Protein AF-0000000080677177 (afdb_homodimer)

Secondary structure (DSSP, 8-state):
-HHHHHHHHHHGGGS-GGGEEEEEESPPP-B-HHHHHHHHHH-TTEEEEEETT-SGGG-SPTTGGG-BPPSPEEEE-TTSS-EEEE--SS-SSGGGG-S----THHHHTSSTTTHHHHHTGGGTTTS---/-HHHHHHHHHHGGGS-GGGEEEEEESPPP-B-HHHHHHHHHH-TTEEEEEETT-SGGG-SPTTGGG-BPPSPEEEE-TTSS-EEEE--SS-SSGGGG-S----THHHHTSSTTTHHHHHTGGGTTTS---

Solvent-accessible surface area (backbone atoms only — not comparable to full-atom values): 13641 Å² total; per-residue (Å²): 104,39,62,55,55,15,47,47,39,47,45,46,38,85,35,56,58,86,31,37,37,41,36,31,51,48,48,45,41,57,33,32,64,69,52,17,50,49,42,54,74,59,42,82,38,40,38,36,34,38,39,48,36,28,37,50,46,53,29,66,48,85,72,49,93,48,38,27,47,45,40,31,36,38,27,25,41,84,81,64,81,49,70,50,78,38,80,43,45,85,47,64,54,64,65,52,55,52,89,70,49,73,37,60,68,44,59,70,50,66,56,79,48,44,48,62,17,59,26,58,42,53,54,58,69,62,56,69,85,122,103,38,63,54,55,16,47,46,38,45,46,46,36,85,34,56,59,85,31,36,38,39,36,30,51,47,48,45,40,58,32,32,62,70,50,18,51,50,43,54,74,59,41,82,39,39,38,36,34,38,39,48,36,28,34,51,46,53,30,66,48,85,72,48,92,46,38,26,45,45,39,30,35,37,25,24,42,84,81,64,81,47,71,49,78,39,83,45,44,84,49,63,55,64,62,53,56,53,88,70,48,74,36,62,68,44,58,70,51,66,60,80,48,48,48,64,16,57,26,57,42,55,52,58,69,63,55,71,83,119

Structure (mmCIF, N/CA/C/O backbone):
data_AF-0000000080677177-model_v1
#
loop_
_entity.id
_entity.type
_entity.pdbx_description
1 polymer 'Lipase_3 domain-containing protein'
#
loop_
_atom_site.group_PDB
_atom_site.id
_atom_site.type_symbol
_atom_site.label_atom_id
_atom_site.label_alt_id
_atom_site.label_comp_id
_atom_site.label_asym_id
_atom_site.label_entity_id
_atom_site.label_seq_id
_atom_site.pdbx_PDB_ins_code
_atom_site.Cartn_x
_atom_site.Cartn_y
_atom_site.Cartn_z
_atom_site.occupancy
_atom_site.B_iso_or_equiv
_atom_site.auth_seq_id
_atom_site.auth_comp_id
_atom_site.auth_asym_id
_atom_site.auth_atom_id
_atom_site.pdbx_PDB_model_num
ATOM 1 N N . MET A 1 1 ? -7.422 -6.941 13.508 1 59.56 1 MET A N 1
ATOM 2 C CA . MET A 1 1 ? -7.363 -6.625 12.086 1 59.56 1 MET A CA 1
ATOM 3 C C . MET A 1 1 ? -6.043 -5.953 11.727 1 59.56 1 MET A C 1
ATOM 5 O O . MET A 1 1 ? -5.348 -6.383 10.805 1 59.56 1 MET A O 1
ATOM 9 N N . ALA A 1 2 ? -5.676 -4.961 12.555 1 63.44 2 ALA A N 1
ATOM 10 C CA . ALA A 1 2 ? -4.375 -4.332 12.352 1 63.44 2 ALA A CA 1
ATOM 11 C C . ALA A 1 2 ? -3.244 -5.34 12.531 1 63.44 2 ALA A C 1
ATOM 13 O O . ALA A 1 2 ? -2.256 -5.316 11.797 1 63.44 2 ALA A O 1
ATOM 14 N N . SER A 1 3 ? -3.59 -6.27 13.328 1 73.19 3 SER A N 1
ATOM 15 C CA . SER A 1 3 ? -2.568 -7.27 13.617 1 73.19 3 SER A CA 1
ATOM 16 C C . SER A 1 3 ? -2.348 -8.195 12.422 1 73.19 3 SER A C 1
ATOM 18 O O . SER A 1 3 ? -1.212 -8.57 12.125 1 73.19 3 SER A O 1
ATOM 20 N N . LEU A 1 4 ? -3.412 -8.398 11.695 1 77.44 4 LEU A N 1
ATOM 21 C CA . LEU A 1 4 ? -3.266 -9.281 10.547 1 77.44 4 LEU A CA 1
ATOM 22 C C . LEU A 1 4 ? -2.525 -8.578 9.414 1 77.44 4 LEU A C 1
ATOM 24 O O . LEU A 1 4 ? -1.688 -9.188 8.742 1 77.44 4 LEU A O 1
ATOM 28 N N . ALA A 1 5 ? -2.873 -7.332 9.211 1 77.69 5 ALA A N 1
ATOM 29 C CA . ALA A 1 5 ? -2.162 -6.559 8.195 1 77.69 5 ALA A CA 1
ATOM 30 C C . ALA A 1 5 ? -0.68 -6.441 8.531 1 77.69 5 ALA A C 1
ATOM 32 O O . ALA A 1 5 ? 0.173 -6.504 7.645 1 77.69 5 ALA A O 1
ATOM 33 N N . ALA A 1 6 ? -0.435 -6.266 9.797 1 79.19 6 ALA A N 1
ATOM 34 C CA . ALA A 1 6 ? 0.96 -6.207 10.219 1 79.19 6 ALA A CA 1
ATOM 35 C C . ALA A 1 6 ? 1.664 -7.539 9.977 1 79.19 6 ALA A C 1
ATOM 37 O O . ALA A 1 6 ? 2.805 -7.566 9.508 1 79.19 6 ALA A O 1
ATOM 38 N N . SER A 1 7 ? 0.965 -8.547 10.312 1 77.44 7 SER A N 1
ATOM 39 C CA . SER A 1 7 ? 1.512 -9.875 10.055 1 77.44 7 SER A CA 1
ATOM 40 C C . SER A 1 7 ? 1.775 -10.086 8.57 1 77.44 7 SER A C 1
ATOM 42 O O . SER A 1 7 ? 2.756 -10.727 8.195 1 77.44 7 SER A O 1
ATOM 44 N N . TYR A 1 8 ? 0.939 -9.562 7.777 1 81.25 8 TYR A N 1
ATOM 45 C CA . TYR A 1 8 ? 1.099 -9.609 6.328 1 81.25 8 TYR A CA 1
ATOM 46 C C . TYR A 1 8 ? 2.438 -9.016 5.906 1 81.25 8 TYR A C 1
ATOM 48 O O . TYR A 1 8 ? 3.182 -9.633 5.137 1 81.25 8 TYR A O 1
ATOM 56 N N . ILE A 1 9 ? 2.686 -7.969 6.457 1 75.19 9 ILE A N 1
ATOM 57 C CA . ILE A 1 9 ? 3.916 -7.273 6.102 1 75.19 9 ILE A CA 1
ATOM 58 C C . ILE A 1 9 ? 5.121 -8.086 6.562 1 75.19 9 ILE A C 1
ATOM 60 O O . ILE A 1 9 ? 6.102 -8.227 5.824 1 75.19 9 ILE A O 1
ATOM 64 N N . VAL A 1 10 ? 5.043 -8.617 7.715 1 73.81 10 VAL A N 1
ATOM 65 C CA . VAL A 1 10 ? 6.16 -9.383 8.25 1 73.81 10 VAL A CA 1
ATOM 66 C C . VAL A 1 10 ? 6.379 -10.641 7.406 1 73.81 10 VAL A C 1
ATOM 68 O O . VAL A 1 10 ? 7.516 -11 7.094 1 73.81 10 VAL A O 1
ATOM 71 N N . HIS A 1 11 ? 5.281 -11.203 7.035 1 73 11 HIS A N 1
ATOM 72 C CA . HIS A 1 11 ? 5.383 -12.43 6.254 1 73 11 HIS A CA 1
ATOM 73 C C . HIS A 1 11 ? 5.871 -12.148 4.84 1 73 11 HIS A C 1
ATOM 75 O O . HIS A 1 11 ? 6.535 -12.992 4.227 1 73 11 HIS A O 1
ATOM 81 N N . THR A 1 12 ? 5.402 -11.008 4.352 1 65.62 12 THR A N 1
ATOM 82 C CA . THR A 1 12 ? 5.828 -10.672 3 1 65.62 12 THR A CA 1
ATOM 83 C C . THR A 1 12 ? 7.258 -10.133 3 1 65.62 12 THR A C 1
ATOM 85 O O . THR A 1 12 ? 7.785 -9.766 1.95 1 65.62 12 THR A O 1
ATOM 88 N N . SER A 1 13 ? 7.812 -9.891 4.199 1 59.62 13 SER A N 1
ATOM 89 C CA . SER A 1 13 ? 9.156 -9.375 4.418 1 59.62 13 SER A CA 1
ATOM 90 C C . SER A 1 13 ? 10.195 -10.164 3.623 1 59.62 13 SER A C 1
ATOM 92 O O . SER A 1 13 ? 11.367 -9.789 3.576 1 59.62 13 SER A O 1
ATOM 94 N N . LEU A 1 14 ? 9.797 -11.352 3.271 1 59.44 14 LEU A N 1
ATOM 95 C CA . LEU A 1 14 ? 10.727 -11.906 2.291 1 59.44 14 LEU A CA 1
ATOM 96 C C . LEU A 1 14 ? 10.805 -11.016 1.056 1 59.44 14 LEU A C 1
ATOM 98 O O . LEU A 1 14 ? 11.68 -11.203 0.207 1 59.44 14 LEU A O 1
ATOM 102 N N . VAL A 1 15 ? 10.023 -10.047 1.083 1 59.06 15 VAL A N 1
ATOM 103 C CA . VAL A 1 15 ? 10.031 -9.047 0.024 1 59.06 15 VAL A CA 1
ATOM 104 C C . VAL A 1 15 ? 10.836 -7.824 0.47 1 59.06 15 VAL A C 1
ATOM 106 O O . VAL A 1 15 ? 10.711 -7.379 1.613 1 59.06 15 VAL A O 1
ATOM 109 N N . SER A 1 16 ? 11.789 -7.445 -0.256 1 67.62 16 SER A N 1
ATOM 110 C CA . SER A 1 16 ? 12.508 -6.199 -0.005 1 67.62 16 SER A CA 1
ATOM 111 C C . SER A 1 16 ? 11.547 -5.035 0.203 1 67.62 16 SER A C 1
ATOM 113 O O . SER A 1 16 ? 10.477 -4.992 -0.409 1 67.62 16 SER A O 1
ATOM 115 N N . THR A 1 17 ? 11.805 -4.199 1.276 1 68.75 17 THR A N 1
ATOM 116 C CA . THR A 1 17 ? 10.984 -3.02 1.523 1 68.75 17 THR A CA 1
ATOM 117 C C . THR A 1 17 ? 10.805 -2.205 0.246 1 68.75 17 THR A C 1
ATOM 119 O O . THR A 1 17 ? 9.836 -1.459 0.107 1 68.75 17 THR A O 1
ATOM 122 N N . ASP A 1 18 ? 11.711 -2.455 -0.686 1 72.81 18 ASP A N 1
ATOM 123 C CA . ASP A 1 18 ? 11.641 -1.757 -1.966 1 72.81 18 ASP A CA 1
ATOM 124 C C . ASP A 1 18 ? 10.531 -2.334 -2.844 1 72.81 18 ASP A C 1
ATOM 126 O O . ASP A 1 18 ? 10.125 -1.711 -3.824 1 72.81 18 ASP A O 1
ATOM 130 N N . ASP A 1 19 ? 10.07 -3.502 -2.436 1 78.5 19 ASP A N 1
ATOM 131 C CA . ASP A 1 19 ? 9.039 -4.172 -3.221 1 78.5 19 ASP A CA 1
ATOM 132 C C . ASP A 1 19 ? 7.691 -4.125 -2.508 1 78.5 19 ASP A C 1
ATOM 134 O O . ASP A 1 19 ? 6.855 -5.012 -2.691 1 78.5 19 ASP A O 1
ATOM 138 N N . LEU A 1 20 ? 7.578 -3.127 -1.615 1 82.44 20 LEU A N 1
ATOM 139 C CA . LEU A 1 20 ? 6.363 -2.92 -0.838 1 82.44 20 LEU A CA 1
ATOM 140 C C . LEU A 1 20 ? 5.852 -1.493 -1 1 82.44 20 LEU A C 1
ATOM 142 O O . LEU A 1 20 ? 6.633 -0.541 -0.979 1 82.44 20 LEU A O 1
ATOM 146 N N . LEU A 1 21 ? 4.633 -1.381 -1.295 1 82.88 21 LEU A N 1
ATOM 147 C CA . LEU A 1 21 ? 3.955 -0.089 -1.324 1 82.88 21 LEU A CA 1
ATOM 148 C C . LEU A 1 21 ? 2.855 -0.026 -0.269 1 82.88 21 LEU A C 1
ATOM 150 O O . LEU A 1 21 ? 1.953 -0.866 -0.256 1 82.88 21 LEU A O 1
ATOM 154 N N . LEU A 1 22 ? 2.994 0.91 0.579 1 84.62 22 LEU A N 1
ATOM 155 C CA . LEU A 1 22 ? 2.021 1.136 1.643 1 84.62 22 LEU A CA 1
ATOM 156 C C . LEU A 1 22 ? 1.293 2.459 1.44 1 84.62 22 LEU A C 1
ATOM 158 O O . LEU A 1 22 ? 1.927 3.514 1.347 1 84.62 22 LEU A O 1
ATOM 162 N N . VAL A 1 23 ? -0.036 2.33 1.332 1 84.81 23 VAL A N 1
ATOM 163 C CA . VAL A 1 23 ? -0.824 3.545 1.163 1 84.81 23 VAL A CA 1
ATOM 164 C C . VAL A 1 23 ? -1.918 3.604 2.227 1 84.81 23 VAL A C 1
ATOM 166 O O . VAL A 1 23 ? -2.629 2.621 2.449 1 84.81 23 VAL A O 1
ATOM 169 N N . THR A 1 24 ? -1.998 4.727 2.857 1 86.88 24 THR A N 1
ATOM 170 C CA . THR A 1 24 ? -3.09 4.973 3.793 1 86.88 24 THR A CA 1
ATOM 171 C C . THR A 1 24 ? -3.963 6.125 3.314 1 86.88 24 THR A C 1
ATOM 173 O O . THR A 1 24 ? -3.479 7.043 2.646 1 86.88 24 THR A O 1
ATOM 176 N N . PHE A 1 25 ? -5.227 6.035 3.711 1 86.25 25 PHE A N 1
ATOM 177 C CA . PHE A 1 25 ? -6.195 7.055 3.322 1 86.25 25 PHE A CA 1
ATOM 178 C C . PHE A 1 25 ? -6.75 7.77 4.551 1 86.25 25 PHE A C 1
ATOM 180 O O . PHE A 1 25 ? -7.379 7.145 5.406 1 86.25 25 PHE A O 1
ATOM 187 N N . GLY A 1 26 ? -6.457 9.102 4.473 1 89 26 GLY A N 1
ATOM 188 C CA . GLY A 1 26 ? -6.941 9.891 5.59 1 89 26 GLY A CA 1
ATOM 189 C C . GLY A 1 26 ? -6.301 9.516 6.914 1 89 26 GLY A C 1
ATOM 190 O O . GLY A 1 26 ? -6.969 9.516 7.953 1 89 26 GLY A O 1
ATOM 191 N N . GLN A 1 27 ? -5.082 9.234 6.902 1 89.94 27 GLN A N 1
ATOM 192 C CA . GLN A 1 27 ? -4.371 8.797 8.102 1 89.94 27 GLN A CA 1
ATOM 193 C C . GLN A 1 27 ? -4.188 9.953 9.078 1 89.94 27 GLN A C 1
ATOM 195 O O . GLN A 1 27 ? -3.652 11 8.719 1 89.94 27 GLN A O 1
ATOM 200 N N . PRO A 1 28 ? -4.613 9.758 10.305 1 91.88 28 PRO A N 1
ATOM 201 C CA . PRO A 1 28 ? -4.285 10.758 11.32 1 91.88 28 PRO A CA 1
ATOM 202 C C . PRO A 1 28 ? -2.811 10.742 11.719 1 91.88 28 PRO A C 1
ATOM 204 O O . PRO A 1 28 ? -2.049 9.906 11.227 1 91.88 28 PRO A O 1
ATOM 207 N N . ARG A 1 29 ? -2.453 11.703 12.531 1 91.19 29 ARG A N 1
ATOM 208 C CA . ARG A 1 29 ? -1.125 11.617 13.133 1 91.19 29 ARG A CA 1
ATOM 209 C C . ARG A 1 29 ? -1 10.383 14.016 1 91.19 29 ARG A C 1
ATOM 211 O O . ARG A 1 29 ? -1.788 10.195 14.945 1 91.19 29 ARG A O 1
ATOM 218 N N . THR A 1 30 ? -0.106 9.375 13.742 1 84.06 30 THR A N 1
ATOM 219 C CA . THR A 1 30 ? -0.112 8.078 14.406 1 84.06 30 THR A CA 1
ATOM 220 C C . THR A 1 30 ? 1.184 7.859 15.188 1 84.06 30 THR A C 1
ATOM 222 O O . THR A 1 30 ? 1.301 6.906 15.961 1 84.06 30 THR A O 1
ATOM 225 N N . GLY A 1 31 ? 2.174 8.672 15.227 1 85.25 31 GLY A N 1
ATOM 226 C CA . GLY A 1 31 ? 3.445 8.531 15.922 1 85.25 31 GLY A CA 1
ATOM 227 C C . GLY A 1 31 ? 4.055 9.859 16.328 1 85.25 31 GLY A C 1
ATOM 228 O O . GLY A 1 31 ? 3.398 10.906 16.234 1 85.25 31 GLY A O 1
ATOM 229 N N . ASN A 1 32 ? 5.223 9.57 16.969 1 91.12 32 ASN A N 1
ATOM 230 C CA . ASN A 1 32 ? 5.973 10.781 17.297 1 91.12 32 ASN A CA 1
ATOM 231 C C . ASN A 1 32 ? 7.07 11.062 16.281 1 91.12 32 ASN A C 1
ATOM 233 O O . ASN A 1 32 ? 7.152 10.383 15.25 1 91.12 32 ASN A O 1
ATOM 237 N N . THR A 1 33 ? 7.871 12.094 16.562 1 93.5 33 THR A N 1
ATOM 238 C CA . THR A 1 33 ? 8.891 12.516 15.609 1 93.5 33 THR A CA 1
ATOM 239 C C . THR A 1 33 ? 9.891 11.391 15.359 1 93.5 33 THR A C 1
ATOM 241 O O . THR A 1 33 ? 10.344 11.195 14.234 1 93.5 33 THR A O 1
ATOM 244 N N . THR A 1 34 ? 10.227 10.625 16.406 1 93.19 34 THR A N 1
ATOM 245 C CA . THR A 1 34 ? 11.164 9.523 16.25 1 93.19 34 THR A CA 1
ATOM 246 C C . THR A 1 34 ? 10.602 8.445 15.336 1 93.19 34 THR A C 1
ATOM 248 O O . THR A 1 34 ? 11.305 7.922 14.477 1 93.19 34 THR A O 1
ATOM 251 N N . TYR A 1 35 ? 9.414 8.148 15.547 1 90.19 35 TYR A N 1
ATOM 252 C CA . TYR A 1 35 ? 8.742 7.172 14.695 1 90.19 35 TYR A CA 1
ATOM 253 C C . TYR A 1 35 ? 8.688 7.648 13.25 1 90.19 35 TYR A C 1
ATOM 255 O O . TYR A 1 35 ? 9 6.895 12.328 1 90.19 35 TYR A O 1
ATOM 263 N N . ALA A 1 36 ? 8.242 8.836 13.07 1 92.12 36 ALA A N 1
ATOM 264 C CA . ALA A 1 36 ? 8.148 9.398 11.719 1 92.12 36 ALA A CA 1
ATOM 265 C C . ALA A 1 36 ? 9.492 9.336 11.008 1 92.12 36 ALA A C 1
ATOM 267 O O . ALA A 1 36 ? 9.562 8.961 9.836 1 92.12 36 ALA A O 1
ATOM 268 N N . GLN A 1 37 ? 10.539 9.664 11.672 1 93.12 37 GLN A N 1
ATOM 269 C CA . GLN A 1 37 ? 11.875 9.617 11.086 1 93.12 37 GLN A CA 1
ATOM 270 C C . GLN A 1 37 ? 12.266 8.195 10.695 1 93.12 37 GLN A C 1
ATOM 272 O O . GLN A 1 37 ? 12.891 7.984 9.656 1 93.12 37 GLN A O 1
ATOM 277 N N . SER A 1 38 ? 11.938 7.281 11.516 1 90.44 38 SER A N 1
ATOM 278 C CA . SER A 1 38 ? 12.227 5.883 11.219 1 90.44 38 SER A CA 1
ATOM 279 C C . SER A 1 38 ? 11.508 5.422 9.961 1 90.44 38 SER A C 1
ATOM 281 O O . SER A 1 38 ? 12.086 4.727 9.125 1 90.44 38 SER A O 1
ATOM 283 N N . VAL A 1 39 ? 10.289 5.766 9.891 1 88.88 39 VAL A N 1
ATOM 284 C CA . VAL A 1 39 ? 9.516 5.414 8.703 1 88.88 39 VAL A CA 1
ATOM 285 C C . VAL A 1 39 ? 10.133 6.078 7.473 1 88.88 39 VAL A C 1
ATOM 287 O O . VAL A 1 39 ? 10.383 5.418 6.461 1 88.88 39 VAL A O 1
ATOM 290 N N . ASP A 1 40 ? 10.414 7.383 7.555 1 90.44 40 ASP A N 1
ATOM 291 C CA . ASP A 1 40 ? 10.969 8.156 6.445 1 90.44 40 ASP A CA 1
ATOM 292 C C . ASP A 1 40 ? 12.273 7.543 5.949 1 90.44 40 ASP A C 1
ATOM 294 O O . ASP A 1 40 ? 12.562 7.574 4.754 1 90.44 40 ASP A O 1
ATOM 298 N N . GLN A 1 41 ? 13 6.961 6.789 1 89.44 41 GLN A N 1
ATOM 299 C CA . GLN A 1 41 ? 14.336 6.469 6.453 1 89.44 41 GLN A CA 1
ATOM 300 C C . GLN A 1 41 ? 14.281 5.027 5.953 1 89.44 41 GLN A C 1
ATOM 302 O O . GLN A 1 41 ? 15.117 4.613 5.148 1 89.44 41 GLN A O 1
ATOM 307 N N . ASN A 1 42 ? 13.25 4.316 6.371 1 84.06 42 ASN A N 1
ATOM 308 C CA . ASN A 1 42 ? 13.359 2.875 6.18 1 84.06 42 ASN A CA 1
ATOM 309 C C . ASN A 1 42 ? 12.227 2.332 5.316 1 84.06 42 ASN A C 1
ATOM 311 O O . ASN A 1 42 ? 12.297 1.2 4.836 1 84.06 42 ASN A O 1
ATOM 315 N N . VAL A 1 43 ? 11.172 3.047 5.215 1 81.44 43 VAL A N 1
ATOM 316 C CA . VAL A 1 43 ? 10.055 2.613 4.383 1 81.44 43 VAL A CA 1
ATOM 317 C C . VAL A 1 43 ? 9.953 3.51 3.152 1 81.44 43 VAL A C 1
ATOM 319 O O . VAL A 1 43 ? 9.297 4.555 3.193 1 81.44 43 VAL A O 1
ATOM 322 N N . SER A 1 44 ? 10.469 3.107 2.047 1 77.56 44 SER A N 1
ATOM 323 C CA . SER A 1 44 ? 10.672 3.959 0.878 1 77.56 44 SER A CA 1
ATOM 324 C C . SER A 1 44 ? 9.344 4.27 0.19 1 77.56 44 SER A C 1
ATOM 326 O O . SER A 1 44 ? 9.203 5.32 -0.44 1 77.56 44 SER A O 1
ATOM 328 N N . ASN A 1 45 ? 8.344 3.352 0.316 1 81.38 45 ASN A N 1
ATOM 329 C CA . ASN A 1 45 ? 7.105 3.516 -0.435 1 81.38 45 ASN A CA 1
ATOM 330 C C . ASN A 1 45 ? 5.895 3.562 0.49 1 81.38 45 ASN A C 1
ATOM 332 O O . ASN A 1 45 ? 4.973 2.756 0.353 1 81.38 45 ASN A O 1
ATOM 336 N N . ALA A 1 46 ? 5.965 4.496 1.372 1 86 46 ALA A N 1
ATOM 337 C CA . ALA A 1 46 ? 4.836 4.766 2.258 1 86 46 ALA A CA 1
ATOM 338 C C . ALA A 1 46 ? 4.184 6.105 1.925 1 86 46 ALA A C 1
ATOM 340 O O . ALA A 1 46 ? 4.84 7.148 1.969 1 86 46 ALA A O 1
ATOM 341 N N . TYR A 1 47 ? 2.893 6.07 1.574 1 86.44 47 TYR A N 1
ATOM 342 C CA . TYR A 1 47 ? 2.199 7.289 1.176 1 86.44 47 TYR 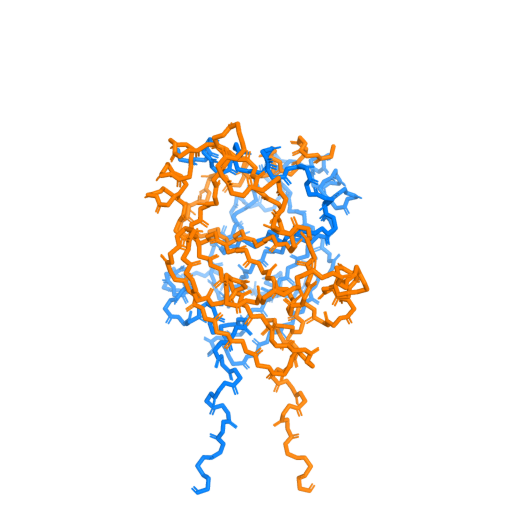A CA 1
ATOM 343 C C . TYR A 1 47 ? 0.928 7.484 1.993 1 86.44 47 TYR A C 1
ATOM 345 O O . TYR A 1 47 ? 0.181 6.531 2.23 1 86.44 47 TYR A O 1
ATOM 353 N N . ARG A 1 48 ? 0.718 8.703 2.383 1 89.69 48 ARG A N 1
ATOM 354 C CA . ARG A 1 48 ? -0.533 9.109 3.012 1 89.69 48 ARG A CA 1
ATOM 355 C C . ARG A 1 48 ? -1.398 9.906 2.041 1 89.69 48 ARG A C 1
ATOM 357 O O . ARG A 1 48 ? -1.04 11.016 1.648 1 89.69 48 ARG A O 1
ATOM 364 N N . VAL A 1 49 ? -2.543 9.406 1.719 1 87.12 49 VAL A N 1
ATOM 365 C CA . VAL A 1 49 ? -3.457 10.117 0.825 1 87.12 49 VAL A CA 1
ATOM 366 C C . VAL A 1 49 ? -4.434 10.953 1.644 1 87.12 49 VAL A C 1
ATOM 368 O O . VAL A 1 49 ? -5.059 10.461 2.58 1 87.12 49 VAL A O 1
ATOM 371 N N . VAL A 1 50 ? -4.492 12.195 1.271 1 90.31 50 VAL A N 1
ATOM 372 C CA . VAL A 1 50 ? -5.422 13.117 1.914 1 90.31 50 VAL A CA 1
ATOM 373 C C . VAL A 1 50 ? -6.309 13.781 0.858 1 90.31 50 VAL A C 1
ATOM 375 O O . VAL A 1 50 ? -5.82 14.203 -0.191 1 90.31 50 VAL A O 1
ATOM 378 N N . HIS A 1 51 ? -7.57 13.844 1.208 1 88.88 51 HIS A N 1
ATOM 379 C CA . HIS A 1 51 ? -8.539 14.414 0.279 1 88.88 51 HIS A CA 1
ATOM 380 C C . HIS A 1 51 ? -9.047 15.766 0.776 1 88.88 51 HIS A C 1
ATOM 382 O O . HIS A 1 51 ? -9.75 15.836 1.787 1 88.88 51 HIS A O 1
ATOM 388 N N . SER A 1 52 ? -8.633 16.797 0.052 1 88.94 52 SER A N 1
ATOM 389 C CA . SER A 1 52 ? -9.219 18.125 0.162 1 88.94 52 SER A CA 1
ATOM 390 C C . SER A 1 52 ? -9.336 18.562 1.619 1 88.94 52 SER A C 1
ATOM 392 O O . SER A 1 52 ? -8.328 18.703 2.316 1 88.94 52 SER A O 1
ATOM 394 N N . HIS A 1 53 ? -10.594 18.672 2.113 1 93.25 53 HIS A N 1
ATOM 395 C CA . HIS A 1 53 ? -10.836 19.25 3.426 1 93.25 53 HIS A CA 1
ATOM 396 C C . HIS A 1 53 ? -11.117 18.172 4.469 1 93.25 53 HIS A C 1
ATOM 398 O O . HIS A 1 53 ? -11.852 18.422 5.43 1 93.25 53 HIS A O 1
ATOM 404 N N . ASP A 1 54 ? -10.586 17.016 4.305 1 92.19 54 ASP A N 1
ATOM 405 C CA . ASP A 1 54 ? -10.703 15.953 5.293 1 92.19 54 ASP A CA 1
ATOM 406 C C . ASP A 1 54 ? -10.078 16.359 6.621 1 92.19 54 ASP A C 1
ATOM 408 O O . ASP A 1 54 ? -8.883 16.641 6.688 1 92.19 54 ASP A O 1
ATOM 412 N N . PRO A 1 55 ? -10.844 16.344 7.711 1 93.81 55 PRO A N 1
ATOM 413 C CA . PRO A 1 55 ? -10.297 16.797 8.992 1 93.81 55 PRO A CA 1
ATOM 414 C C . PRO A 1 55 ? -9.453 15.734 9.688 1 93.81 55 PRO A C 1
ATOM 416 O O . PRO A 1 55 ? -8.656 16.047 10.57 1 93.81 55 PRO A O 1
ATOM 419 N N . ILE A 1 56 ? -9.562 14.516 9.305 1 91 56 ILE A N 1
ATOM 420 C CA . ILE A 1 56 ? -9 13.406 10.062 1 91 56 ILE A CA 1
ATOM 421 C C . ILE A 1 56 ? -7.477 13.484 10.039 1 91 56 ILE A C 1
ATOM 423 O O . ILE A 1 56 ? -6.828 13.344 11.078 1 91 56 ILE A O 1
ATOM 427 N N . PRO A 1 57 ? -6.879 13.789 8.953 1 93.12 57 PRO A N 1
ATOM 428 C CA . PRO A 1 57 ? -5.414 13.844 8.914 1 93.12 57 PRO A CA 1
ATOM 429 C C . PRO A 1 57 ? -4.84 14.961 9.781 1 93.12 57 PRO A C 1
ATOM 431 O O . PRO A 1 57 ? -3.627 15.008 10.008 1 93.12 57 PRO A O 1
ATOM 434 N N . HIS A 1 58 ? -5.656 15.789 10.188 1 94 58 HIS A N 1
ATOM 435 C CA . HIS A 1 58 ? -5.164 16.906 10.977 1 94 58 HIS A CA 1
ATOM 436 C C . HIS A 1 58 ? -5.305 16.625 12.469 1 94 58 HIS A C 1
ATOM 438 O O . HIS A 1 58 ? -5 17.484 13.297 1 94 58 HIS A O 1
ATOM 444 N N . LEU A 1 59 ? -5.758 15.422 12.766 1 91.38 59 LEU A N 1
ATOM 445 C CA . LEU A 1 59 ? -5.934 15.031 14.156 1 91.38 59 LEU A CA 1
ATOM 446 C C . LEU A 1 59 ? -4.859 14.031 14.578 1 91.38 59 LEU A C 1
ATOM 448 O O . LEU A 1 59 ? -4.465 13.172 13.797 1 91.38 59 LEU A O 1
ATOM 452 N N . PRO A 1 60 ? -4.484 14 15.859 1 91.19 60 PRO A N 1
ATOM 453 C CA . PRO A 1 60 ? -4.652 15.141 16.766 1 91.19 60 PRO A CA 1
ATOM 454 C C . PRO A 1 60 ? -3.973 16.406 16.25 1 91.19 60 PRO A C 1
ATOM 456 O O . PRO A 1 60 ? -3.264 16.359 15.234 1 91.19 60 PRO A O 1
ATOM 459 N N . GLY A 1 61 ? -4.23 17.531 16.766 1 91.56 61 GLY A N 1
ATOM 460 C CA . GLY A 1 61 ? -3.633 18.781 16.328 1 91.56 61 GLY A CA 1
ATOM 461 C C . GLY A 1 61 ? -2.119 18.797 16.438 1 91.56 61 GLY A C 1
ATOM 462 O O . GLY A 1 61 ? -1.551 18.094 17.281 1 91.56 61 GLY A O 1
ATOM 463 N N . LYS A 1 62 ? -1.511 19.562 15.453 1 87 62 LYS A N 1
ATOM 464 C CA . LYS A 1 62 ? -0.056 19.688 15.492 1 87 62 LYS A CA 1
ATOM 465 C C . LYS A 1 62 ? 0.42 20.094 16.891 1 87 62 LYS A C 1
ATOM 467 O O . LYS A 1 62 ? -0.126 21.031 17.484 1 87 62 LYS A O 1
ATOM 472 N N . GLY A 1 63 ? 1.495 19.391 17.328 1 84.06 63 GLY A N 1
ATOM 473 C CA . GLY A 1 63 ? 2.068 19.734 18.625 1 84.06 63 GLY A CA 1
ATOM 474 C C . GLY A 1 63 ? 1.361 19.078 19.797 1 84.06 63 GLY A C 1
ATOM 475 O O . GLY A 1 63 ? 1.859 19.094 20.922 1 84.06 63 GLY A O 1
ATOM 476 N N . HIS A 1 64 ? 0.238 18.5 19.531 1 85.5 64 HIS A N 1
ATOM 477 C CA . HIS A 1 64 ? -0.487 17.828 20.594 1 85.5 64 HIS A CA 1
ATOM 478 C C . HIS A 1 64 ? 0.156 16.484 20.938 1 85.5 64 HIS A C 1
ATOM 480 O O . HIS A 1 64 ? 0.133 15.555 20.125 1 85.5 64 HIS A O 1
ATOM 486 N N . HIS A 1 65 ? 0.757 16.375 22.141 1 89.06 65 HIS A N 1
ATOM 487 C CA . HIS A 1 65 ? 1.34 15.156 22.688 1 89.06 65 HIS A CA 1
ATOM 488 C C . HIS A 1 65 ? 2.428 14.602 21.781 1 89.06 65 HIS A C 1
ATOM 490 O O . HIS A 1 65 ? 2.664 13.391 21.766 1 89.06 65 HIS A O 1
ATOM 496 N N . GLY A 1 66 ? 2.922 15.359 20.922 1 91.44 66 GLY A N 1
ATOM 497 C CA . GLY A 1 66 ? 4.094 14.984 20.141 1 91.44 66 GLY A CA 1
ATOM 498 C C . GLY A 1 66 ? 3.76 14.172 18.906 1 91.44 66 GLY A C 1
ATOM 499 O O . GLY A 1 66 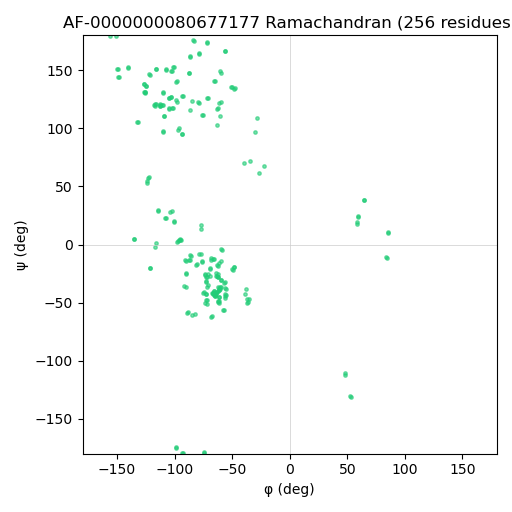? 4.652 13.633 18.25 1 91.44 66 GLY A O 1
ATOM 500 N N . TYR A 1 67 ? 2.543 14.078 18.562 1 92.19 67 TYR A N 1
ATOM 501 C CA . TYR A 1 67 ? 2.168 13.344 17.359 1 92.19 67 TYR A CA 1
ATOM 502 C C . TYR A 1 67 ? 2.707 14.031 16.109 1 92.19 67 TYR A C 1
ATOM 504 O O . TYR A 1 67 ? 2.715 15.266 16.031 1 92.19 67 TYR A O 1
ATOM 512 N N . TRP A 1 68 ? 3.166 13.234 15.164 1 93.38 68 TRP A N 1
ATOM 513 C CA . TRP A 1 68 ? 3.861 13.734 13.984 1 93.38 68 TRP A CA 1
ATOM 514 C C . TRP A 1 68 ? 3.607 12.828 12.781 1 93.38 68 TRP A C 1
ATOM 516 O O . TRP A 1 68 ? 3.535 11.609 12.922 1 93.38 68 TRP A O 1
ATOM 526 N N . HIS A 1 69 ? 3.502 13.43 11.617 1 94.06 69 HIS A N 1
ATOM 527 C CA . HIS A 1 69 ? 3.348 12.664 10.383 1 94.06 69 HIS A CA 1
ATOM 528 C C . HIS A 1 69 ? 4.703 12.273 9.805 1 94.06 69 HIS A C 1
ATOM 530 O O . HIS A 1 69 ? 5.672 13.023 9.922 1 94.06 69 HIS A O 1
ATOM 536 N N . HIS A 1 70 ? 4.711 11.125 9.172 1 92.19 70 HIS A N 1
ATOM 537 C CA . HIS A 1 70 ? 5.805 10.812 8.266 1 92.19 70 HIS A CA 1
ATOM 538 C C . HIS A 1 70 ? 5.535 11.352 6.863 1 92.19 70 HIS A C 1
ATOM 540 O O . HIS A 1 70 ? 4.406 11.727 6.543 1 92.19 70 HIS A O 1
ATOM 546 N N . LYS A 1 71 ? 6.602 11.445 6.074 1 90.5 71 LYS A N 1
ATOM 547 C CA . LYS A 1 71 ? 6.418 11.672 4.645 1 90.5 71 LYS A CA 1
ATOM 548 C C . LYS A 1 71 ? 6.043 10.383 3.928 1 90.5 71 LYS A C 1
ATOM 550 O O . LYS A 1 71 ? 6.207 9.289 4.477 1 90.5 71 LYS A O 1
ATOM 555 N N . SER A 1 72 ? 5.5 10.375 2.625 1 87.25 72 SER A N 1
ATOM 556 C CA . SER A 1 72 ? 5.07 11.484 1.777 1 87.25 72 SER A CA 1
ATOM 557 C C . SER A 1 72 ? 3.553 11.641 1.8 1 87.25 72 SER A C 1
ATOM 559 O O . SER A 1 72 ? 2.828 10.68 2.064 1 87.25 72 SER A O 1
ATOM 561 N N . GLU A 1 73 ? 3.066 12.812 1.572 1 90.25 73 GLU A N 1
ATOM 562 C CA . GLU A 1 73 ? 1.637 13.086 1.468 1 90.25 73 GLU A CA 1
ATOM 563 C C . GLU A 1 73 ? 1.214 13.266 0.013 1 90.25 73 GLU A C 1
ATOM 565 O O . GLU A 1 73 ? 1.857 14 -0.741 1 90.25 73 GLU A O 1
ATOM 570 N N . VAL A 1 74 ? 0.241 12.523 -0.325 1 86.12 74 VAL A N 1
ATOM 571 C CA . VAL A 1 74 ? -0.441 12.727 -1.599 1 86.12 74 VAL A CA 1
ATOM 572 C C . VAL A 1 74 ? -1.762 13.461 -1.368 1 86.12 74 VAL A C 1
ATOM 574 O O . VAL A 1 74 ? -2.703 12.891 -0.808 1 86.12 74 VAL A O 1
ATOM 577 N N . PHE A 1 75 ? -1.822 14.656 -1.953 1 88.06 75 PHE A N 1
ATOM 578 C CA . PHE A 1 75 ? -2.959 15.516 -1.653 1 88.06 75 PHE A CA 1
ATOM 579 C C . PHE A 1 75 ? -3.844 15.695 -2.881 1 88.06 75 PHE A C 1
ATOM 581 O O . PHE A 1 75 ? -3.393 16.203 -3.906 1 88.06 75 PHE A O 1
ATOM 588 N N . TYR A 1 76 ? -5.062 15.258 -2.701 1 84.81 76 TYR A N 1
ATOM 589 C CA . TYR A 1 76 ? -6.039 15.336 -3.783 1 84.81 76 TYR A CA 1
ATOM 590 C C . TYR A 1 76 ? -6.934 16.562 -3.623 1 84.81 76 TYR A C 1
ATOM 592 O O . TYR A 1 76 ? -7.348 16.891 -2.51 1 84.81 76 TYR A O 1
ATOM 600 N N . ASN A 1 77 ? -7.16 17.109 -4.816 1 81.88 77 ASN A N 1
ATOM 601 C CA . ASN A 1 77 ? -8.07 18.25 -4.789 1 81.88 77 ASN A CA 1
ATOM 602 C C . ASN A 1 77 ? -9.516 17.797 -4.59 1 81.88 77 ASN A C 1
ATOM 604 O O . ASN A 1 77 ? -9.789 16.609 -4.461 1 81.88 77 ASN A O 1
ATOM 608 N N . GLU A 1 78 ? -10.445 18.781 -4.582 1 80.56 78 GLU A N 1
ATOM 609 C CA . GLU A 1 78 ? -11.836 18.547 -4.195 1 80.56 78 GLU A CA 1
ATOM 610 C C . GLU A 1 78 ? -12.508 17.531 -5.125 1 80.56 78 GLU A C 1
ATOM 612 O O . GLU A 1 78 ? -13.242 16.656 -4.672 1 80.56 78 GLU A O 1
ATOM 617 N N . ASN A 1 79 ? -12.195 17.625 -6.387 1 72.62 79 ASN A N 1
ATOM 618 C CA . ASN A 1 79 ? -12.883 16.75 -7.332 1 72.62 79 ASN A CA 1
ATOM 619 C C . ASN A 1 79 ? -12.086 15.477 -7.605 1 72.62 79 ASN A C 1
ATOM 621 O O . ASN A 1 79 ? -12.453 14.68 -8.477 1 72.62 79 ASN A O 1
ATOM 625 N N . MET A 1 80 ? -11.031 15.32 -6.941 1 69.56 80 MET A N 1
ATOM 626 C CA . MET A 1 80 ? -10.156 14.156 -7.039 1 69.56 80 MET A CA 1
ATOM 627 C C . MET A 1 80 ? -9.625 13.992 -8.461 1 69.56 80 MET A C 1
ATOM 629 O O . MET A 1 80 ? -9.422 12.867 -8.922 1 69.56 80 MET A O 1
ATOM 633 N N . GLY A 1 81 ? -9.609 15.117 -9.156 1 65.38 81 GLY A N 1
ATOM 634 C CA . GLY A 1 81 ? -9.133 15.102 -10.523 1 65.38 81 GLY A CA 1
ATOM 635 C C . GLY A 1 81 ? -7.645 15.375 -10.641 1 65.38 81 GLY A C 1
ATOM 636 O O . GLY A 1 81 ? -7.047 15.156 -11.695 1 65.38 81 GLY A O 1
ATOM 637 N N . GLY A 1 82 ? -7.066 15.844 -9.57 1 70.44 82 GLY A N 1
ATOM 638 C CA . GLY A 1 82 ? -5.652 16.172 -9.516 1 70.44 82 GLY A CA 1
ATOM 639 C C . GLY A 1 82 ? -5.051 16 -8.133 1 70.44 82 GLY A C 1
ATOM 640 O O . GLY A 1 82 ? -5.773 16.016 -7.133 1 70.44 82 GLY A O 1
ATOM 641 N N . TRP A 1 83 ? -3.732 15.68 -8.156 1 78.62 83 TRP A N 1
ATOM 642 C CA . TRP A 1 83 ? -3.051 15.508 -6.875 1 78.62 83 TRP A CA 1
ATOM 643 C C . TRP A 1 83 ? -1.644 16.094 -6.926 1 78.62 83 TRP A C 1
ATOM 645 O O . TRP A 1 83 ? -1.097 16.312 -8.008 1 78.62 83 TRP A O 1
ATOM 655 N N . VAL A 1 84 ? -1.153 16.516 -5.812 1 82.25 84 VAL A N 1
ATOM 656 C CA . VAL A 1 84 ? 0.229 16.938 -5.629 1 82.25 84 VAL A CA 1
ATOM 657 C C . 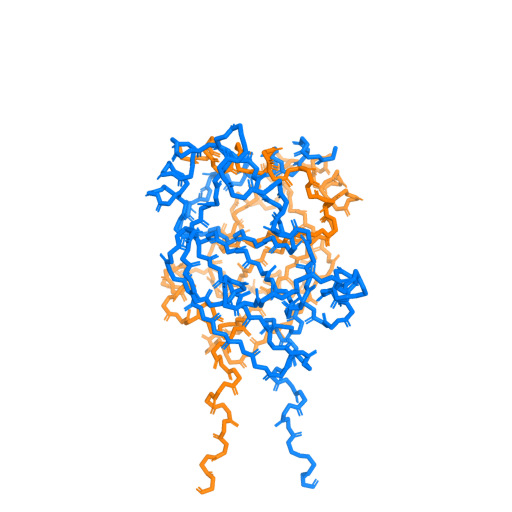VAL A 1 84 ? 0.893 16.094 -4.547 1 82.25 84 VAL A C 1
ATOM 659 O O . VAL A 1 84 ? 0.22 15.602 -3.637 1 82.25 84 VAL A O 1
ATOM 662 N N . ILE A 1 85 ? 2.205 15.828 -4.703 1 83.75 85 ILE A N 1
ATOM 663 C CA . ILE A 1 85 ? 2.957 15.086 -3.699 1 83.75 85 ILE A CA 1
ATOM 664 C C . ILE A 1 85 ? 3.84 16.047 -2.9 1 83.75 85 ILE A C 1
ATOM 666 O O . ILE A 1 85 ? 4.57 16.859 -3.477 1 83.75 85 ILE A O 1
ATOM 670 N N . CYS A 1 86 ? 3.721 16.016 -1.621 1 89.62 86 CYS A N 1
ATOM 671 C CA . CYS A 1 86 ? 4.582 16.766 -0.716 1 89.62 86 CYS A CA 1
ATOM 672 C C . CYS A 1 86 ? 5.504 15.836 0.06 1 89.62 86 CYS A C 1
ATOM 674 O O . CYS A 1 86 ? 5.047 14.875 0.676 1 89.62 86 CYS A O 1
ATOM 676 N N . GLU A 1 87 ? 6.762 16.141 0.085 1 90.69 87 GLU A N 1
ATOM 677 C CA . GLU A 1 87 ? 7.762 15.281 0.701 1 90.69 87 GLU A CA 1
ATOM 678 C C . GLU A 1 87 ? 8.148 15.781 2.09 1 90.69 87 GLU A C 1
ATOM 680 O O . GLU A 1 87 ? 9.172 15.375 2.641 1 90.69 87 GLU A O 1
ATOM 685 N N . GLU A 1 88 ? 7.316 16.578 2.666 1 91.12 88 GLU A N 1
ATOM 686 C CA . GLU A 1 88 ? 7.543 17.047 4.031 1 91.12 88 GLU A CA 1
ATOM 687 C C . GLU A 1 88 ? 6.656 16.297 5.023 1 91.12 88 GLU A C 1
ATOM 689 O O . GLU A 1 88 ? 5.547 15.883 4.68 1 91.12 88 GLU A O 1
ATOM 694 N N . ASP A 1 89 ? 7.125 16.125 6.258 1 93.25 89 ASP A N 1
ATOM 695 C CA . ASP A 1 89 ? 6.332 15.484 7.301 1 93.25 89 ASP A CA 1
ATOM 696 C C . ASP A 1 89 ? 5.141 16.359 7.695 1 93.25 89 ASP A C 1
ATOM 698 O O . ASP A 1 89 ? 3.99 15.922 7.605 1 93.25 89 ASP A O 1
ATOM 702 N N . GLU A 1 90 ? 5.406 17.562 8.219 1 93.44 90 GLU A N 1
ATOM 703 C CA . GLU A 1 90 ? 4.402 18.516 8.68 1 93.44 90 GLU A CA 1
ATOM 704 C C . GLU A 1 90 ? 4.555 19.859 7.98 1 93.44 90 GLU A C 1
ATOM 706 O O . GLU A 1 90 ? 4.629 20.906 8.633 1 93.44 90 GLU A O 1
ATOM 711 N N . GLY A 1 91 ? 4.547 19.812 6.664 1 90.69 91 GLY A N 1
ATOM 712 C CA . GLY A 1 91 ? 4.766 21.031 5.91 1 90.69 91 GLY A CA 1
ATOM 713 C C . GLY A 1 91 ? 3.506 21.859 5.727 1 90.69 91 GLY A C 1
ATOM 714 O O . GLY A 1 91 ? 2.432 21.469 6.191 1 90.69 91 GLY A O 1
ATOM 715 N N . GLU A 1 92 ? 3.646 23.109 5.082 1 93.44 92 GLU A N 1
ATOM 716 C CA . GLU A 1 92 ? 2.541 24.047 4.875 1 93.44 92 GLU A CA 1
ATOM 717 C C . GLU A 1 92 ? 1.962 23.906 3.469 1 93.44 92 GLU A C 1
ATOM 719 O O . GLU A 1 92 ? 1.051 24.641 3.09 1 93.44 92 GLU A O 1
ATOM 724 N N . LYS A 1 93 ? 2.498 23 2.77 1 93.38 93 LYS A N 1
ATOM 725 C CA . LYS A 1 93 ? 1.95 22.672 1.454 1 93.38 93 LYS A CA 1
ATOM 726 C C . LYS A 1 93 ? 0.938 21.531 1.541 1 93.38 93 LYS A C 1
ATOM 728 O O . LYS A 1 93 ? 0.604 21.078 2.637 1 93.38 93 LYS A O 1
ATOM 733 N N . CYS A 1 94 ? 0.354 21.094 0.504 1 94 94 CYS A N 1
ATOM 734 C CA . CYS A 1 94 ? -0.648 20.031 0.483 1 94 94 CYS A CA 1
ATOM 735 C C . CYS A 1 94 ? -1.776 20.328 1.464 1 94 94 CYS A C 1
ATOM 737 O O . CYS A 1 94 ? -2.33 21.422 1.464 1 94 94 CYS A O 1
ATOM 739 N N . SER A 1 95 ? -2.148 19.344 2.318 1 94.25 95 SER A N 1
ATOM 740 C CA . SER A 1 95 ? -3.273 19.578 3.217 1 94.25 95 SER A CA 1
ATOM 741 C C . SER A 1 95 ? -2.924 20.609 4.281 1 94.25 95 SER A C 1
ATOM 743 O O . SER A 1 95 ? -3.811 21.156 4.938 1 94.25 95 SER A O 1
ATOM 745 N N . GLY A 1 96 ? -1.603 20.797 4.504 1 94.06 96 GLY A N 1
ATOM 746 C CA . GLY A 1 96 ? -1.173 21.844 5.414 1 94.06 96 GLY A CA 1
ATOM 747 C C . GLY A 1 96 ? -1.562 23.234 4.945 1 94.06 96 GLY A C 1
ATOM 748 O O . GLY A 1 96 ? -1.581 24.172 5.738 1 94.06 96 GLY A O 1
ATOM 749 N N . SER A 1 97 ? -1.888 23.344 3.637 1 92.38 97 SER A N 1
ATOM 750 C CA . SER A 1 97 ? -2.26 24.641 3.078 1 92.38 97 SER A CA 1
ATOM 751 C C . SER A 1 97 ? -3.746 24.922 3.266 1 92.38 97 SER A C 1
ATOM 753 O O . SER A 1 97 ? -4.215 26.031 3.006 1 92.38 97 SER A O 1
ATOM 755 N N . VAL A 1 98 ? -4.465 23.922 3.691 1 90.5 98 VAL A N 1
ATOM 756 C CA . VAL A 1 98 ? -5.91 24.062 3.855 1 90.5 98 VAL A CA 1
ATOM 757 C C . VAL A 1 98 ? -6.211 24.797 5.16 1 90.5 98 VAL A C 1
ATOM 759 O O . VAL A 1 98 ? -5.793 24.359 6.234 1 90.5 98 VAL A O 1
ATOM 762 N N . LYS A 1 99 ? -6.922 25.938 5.117 1 85.56 99 LYS A N 1
ATOM 763 C CA . LYS A 1 99 ? -7.195 26.797 6.262 1 85.56 99 LYS A CA 1
ATOM 764 C C . LYS A 1 99 ? -8.219 26.156 7.199 1 85.56 99 LYS A C 1
ATOM 766 O O . LYS A 1 99 ? -8.078 26.234 8.422 1 85.56 99 LYS A O 1
ATOM 771 N N . SER A 1 100 ? -9.258 25.562 6.621 1 88.81 100 SER A N 1
ATOM 772 C CA . SER A 1 100 ? -10.273 24.906 7.441 1 88.81 100 SER A CA 1
ATOM 773 C C . SER A 1 100 ? -10.602 23.516 6.914 1 88.81 100 SER A C 1
ATOM 775 O O . SER A 1 100 ? -11.242 23.375 5.867 1 88.81 100 SER A O 1
ATOM 777 N N . ALA A 1 101 ? -10.078 22.531 7.668 1 87.62 101 ALA A N 1
ATOM 778 C CA . ALA A 1 101 ? -10.414 21.141 7.348 1 87.62 101 ALA A CA 1
ATOM 779 C C . ALA A 1 101 ? -11.602 20.656 8.172 1 87.62 101 ALA A C 1
ATOM 781 O O . ALA A 1 101 ? -11.43 20.172 9.297 1 87.62 101 ALA A O 1
ATOM 782 N N . SER A 1 102 ? -12.836 20.766 7.543 1 89.06 102 SER A N 1
ATOM 783 C CA . SER A 1 102 ? -14.016 20.5 8.352 1 89.06 102 SER A CA 1
ATOM 784 C C . SER A 1 102 ? -15.008 19.609 7.609 1 89.06 102 SER A C 1
ATOM 786 O O . SER A 1 102 ? -16.141 19.406 8.07 1 89.06 102 SER A O 1
ATOM 788 N N . ASN A 1 103 ? -14.648 19.156 6.488 1 89.25 103 ASN A N 1
ATOM 789 C CA . ASN A 1 103 ? -15.602 18.375 5.703 1 89.25 103 ASN A CA 1
ATOM 790 C C . ASN A 1 103 ? -15.398 16.875 5.91 1 89.25 103 ASN A C 1
ATOM 792 O O . ASN A 1 103 ? -14.586 16.25 5.227 1 89.25 103 ASN A O 1
ATOM 796 N N . PHE A 1 104 ? -16.219 16.328 6.73 1 86.12 104 PHE A N 1
ATOM 797 C CA . PHE A 1 104 ? -16.078 14.922 7.074 1 86.12 104 PHE A CA 1
ATOM 798 C C . PHE A 1 104 ? -16.469 14.039 5.891 1 86.12 104 PHE A C 1
ATOM 800 O O . PHE A 1 104 ? -15.977 12.914 5.77 1 86.12 104 PHE A O 1
ATOM 807 N N . TYR A 1 105 ? -17.359 14.586 4.984 1 82.31 105 TYR A N 1
ATOM 808 C CA . TYR A 1 105 ? -17.734 13.836 3.797 1 82.31 105 TYR A CA 1
ATOM 809 C C . TYR A 1 105 ? -16.531 13.516 2.938 1 82.31 105 TYR A C 1
ATOM 811 O O . TYR A 1 105 ? -16.484 12.484 2.264 1 82.31 105 TYR A O 1
ATOM 819 N N . ASP A 1 106 ? -15.523 14.383 2.969 1 81.88 106 ASP A N 1
ATOM 820 C CA . ASP A 1 106 ? -14.289 14.148 2.227 1 81.88 106 ASP A CA 1
ATOM 821 C C . ASP A 1 106 ? -13.562 12.914 2.754 1 81.88 106 ASP A C 1
ATOM 823 O O . ASP A 1 106 ? -12.797 12.273 2.023 1 81.88 106 ASP A O 1
ATOM 827 N N . HIS A 1 107 ? -13.766 12.594 3.992 1 80.5 107 HIS A N 1
ATOM 828 C CA . HIS A 1 107 ? -13.133 11.422 4.59 1 80.5 107 HIS A CA 1
ATOM 829 C C . HIS A 1 107 ? -13.789 10.133 4.098 1 80.5 107 HIS A C 1
ATOM 831 O O . HIS A 1 107 ? -13.125 9.094 4 1 80.5 107 HIS A O 1
ATOM 837 N N . LEU A 1 108 ? -14.969 10.195 3.723 1 76.19 108 LEU A N 1
ATOM 838 C CA . LEU A 1 108 ? -15.742 9 3.402 1 76.19 108 LEU A CA 1
ATOM 839 C C . LEU A 1 108 ? -15.523 8.586 1.952 1 76.19 108 LEU A C 1
ATOM 841 O O . LEU A 1 108 ? -15.891 7.477 1.557 1 76.19 108 LEU A O 1
ATOM 845 N N . HIS A 1 109 ? -14.969 9.375 1.175 1 71 109 HIS A N 1
ATOM 846 C CA . HIS A 1 109 ? -14.984 9.094 -0.256 1 71 109 HIS A CA 1
ATOM 847 C C . HIS A 1 109 ? -13.586 8.82 -0.782 1 71 109 HIS A C 1
ATOM 849 O O . HIS A 1 109 ? -13.266 9.156 -1.925 1 71 109 HIS A O 1
ATOM 855 N N . TYR A 1 110 ? -12.742 8.312 -0.014 1 69.69 110 TYR A N 1
ATOM 856 C CA . TYR A 1 110 ? -11.438 8.016 -0.594 1 69.69 110 TYR A CA 1
ATOM 857 C C . TYR A 1 110 ? -11.539 6.914 -1.642 1 69.69 110 TYR A C 1
ATOM 859 O O . TYR A 1 110 ? -10.891 6.977 -2.689 1 69.69 110 TYR A O 1
ATOM 867 N N . PHE A 1 111 ? -12.391 5.762 -1.35 1 58.19 111 PHE A N 1
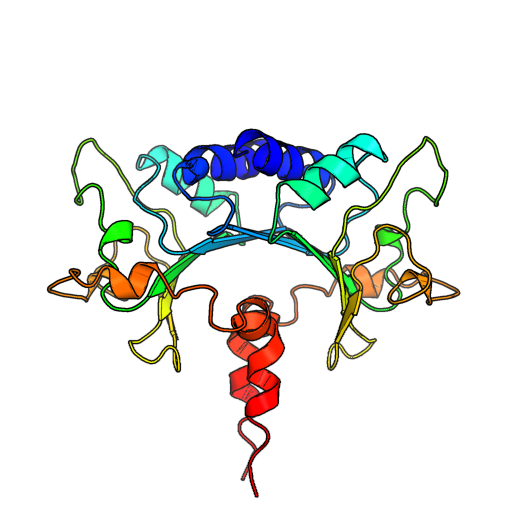ATOM 868 C CA . PHE A 1 111 ? -12.43 4.559 -2.17 1 58.19 111 PHE A CA 1
ATOM 869 C C . PHE A 1 111 ? -13.516 4.66 -3.232 1 58.19 111 PHE A C 1
ATOM 871 O O . PHE A 1 111 ? -13.539 3.875 -4.184 1 58.19 111 PHE A O 1
ATOM 878 N N . ASP A 1 112 ? -14.602 5.297 -2.865 1 52.25 112 ASP A N 1
ATOM 879 C CA . ASP A 1 112 ? -15.57 5.285 -3.957 1 52.25 112 ASP A CA 1
ATOM 880 C C . ASP A 1 112 ? -14.875 5.457 -5.309 1 52.25 112 ASP A C 1
ATOM 882 O O . ASP A 1 112 ? -15.422 5.062 -6.344 1 52.25 112 ASP A O 1
ATOM 886 N N . LYS A 1 113 ? -14.008 6.195 -5.301 1 45.72 113 LYS A N 1
ATOM 887 C CA . LYS A 1 113 ? -13.32 6.266 -6.586 1 45.72 113 LYS A CA 1
ATOM 888 C C . LYS A 1 113 ? -12.234 5.199 -6.688 1 45.72 113 LYS A C 1
ATOM 890 O O . LYS A 1 113 ? -11.695 4.75 -5.672 1 45.72 113 LYS A O 1
ATOM 895 N N . ASP A 1 114 ? -12.43 4.297 -7.613 1 42.47 114 ASP A N 1
ATOM 896 C CA . ASP A 1 114 ? -11.68 3.098 -7.98 1 42.47 114 ASP A CA 1
ATOM 897 C C . ASP A 1 114 ? -10.227 3.189 -7.516 1 42.47 114 ASP A C 1
ATOM 899 O O . ASP A 1 114 ? -9.398 3.824 -8.172 1 42.47 114 ASP A O 1
ATOM 903 N N . ILE A 1 115 ? -10.07 3.164 -6.328 1 46.22 115 ILE A N 1
ATOM 904 C CA . ILE A 1 115 ? -8.734 3.242 -5.742 1 46.22 115 ILE A CA 1
ATOM 905 C C . ILE A 1 115 ? -7.738 2.486 -6.621 1 46.22 115 ILE A C 1
ATOM 907 O O . ILE A 1 115 ? -6.598 2.924 -6.793 1 46.22 115 ILE A O 1
ATOM 911 N N . LEU A 1 116 ? -8.258 1.217 -6.895 1 46.69 116 LEU A N 1
ATOM 912 C CA . LEU A 1 116 ? -7.426 0.591 -7.918 1 46.69 116 LEU A CA 1
ATOM 913 C C . LEU A 1 116 ? -7.344 1.467 -9.164 1 46.69 116 LEU A C 1
ATOM 915 O O . LEU A 1 116 ? -6.359 1.411 -9.906 1 46.69 116 LEU A O 1
ATOM 919 N N . GLY A 1 117 ? -8.586 2.107 -9.414 1 42.84 117 GLY A N 1
ATOM 920 C CA . GLY A 1 117 ? -8.594 3.176 -10.398 1 42.84 117 GLY A CA 1
ATOM 921 C C . GLY A 1 117 ? -7.641 4.305 -10.062 1 42.84 117 GLY A C 1
ATOM 922 O O . GLY A 1 117 ? -7.301 5.113 -10.93 1 42.84 117 GLY A O 1
ATOM 923 N N . LEU A 1 118 ? -7.754 4.875 -8.992 1 43.41 118 LEU A N 1
ATOM 924 C CA . LEU A 1 118 ? -6.785 5.883 -8.578 1 43.41 118 LEU A CA 1
ATOM 925 C C . LEU A 1 118 ? -5.379 5.496 -9.016 1 43.41 118 LEU A C 1
ATOM 927 O O . LEU A 1 118 ? -4.594 6.355 -9.422 1 43.41 118 LEU A O 1
ATOM 931 N N . GLY A 1 119 ? -5.016 4.395 -8.82 1 38.94 119 GLY A N 1
ATOM 932 C CA . GLY A 1 119 ? -3.812 3.873 -9.453 1 38.94 119 GLY A CA 1
ATOM 933 C C . GLY A 1 119 ? -4.055 3.322 -10.844 1 38.94 119 GLY A C 1
ATOM 934 O O . GLY A 1 119 ? -3.418 3.75 -11.805 1 38.94 119 GLY A O 1
ATOM 935 N N . TYR A 1 120 ? -4.973 2.219 -10.953 1 36.09 120 TYR A N 1
ATOM 936 C CA . TYR A 1 120 ? -5.188 1.366 -12.117 1 36.09 120 TYR A CA 1
ATOM 937 C C . TYR A 1 120 ? -6.25 1.955 -13.039 1 36.09 120 TYR A C 1
ATOM 939 O O . TYR A 1 120 ? -6.102 1.934 -14.266 1 36.09 120 TYR A O 1
ATOM 947 N N . SER A 1 121 ? -7.324 2.176 -12.648 1 35.97 121 SER A N 1
ATOM 948 C CA . SER A 1 121 ? -8.5 2.367 -13.492 1 35.97 121 SER A CA 1
ATOM 949 C C . SER A 1 121 ? -8.461 3.721 -14.195 1 35.97 121 SER A C 1
ATOM 951 O O . SER A 1 121 ? -9.008 3.871 -15.297 1 35.97 121 SER A O 1
ATOM 953 N N . ASN A 1 122 ? -8.25 4.707 -13.531 1 33.72 122 ASN A N 1
ATOM 954 C CA . ASN A 1 122 ? -8.555 5.941 -14.25 1 33.72 122 ASN A CA 1
ATOM 955 C C . ASN A 1 122 ? -7.715 6.07 -15.523 1 33.72 122 ASN A C 1
ATOM 957 O O . ASN A 1 122 ? -7.848 7.047 -16.266 1 33.72 122 ASN A O 1
ATOM 961 N N . CYS A 1 123 ? -6.77 5.367 -15.695 1 34.59 123 CYS A N 1
ATOM 962 C CA . CYS A 1 123 ? -6.211 5.48 -17.031 1 34.59 123 CYS A CA 1
ATOM 963 C C . CYS A 1 123 ? -7.211 5.004 -18.078 1 34.59 123 CYS A C 1
ATOM 965 O O . CYS A 1 123 ? -7.035 5.262 -19.281 1 34.59 123 CYS A O 1
ATOM 967 N N . GLN A 1 124 ? -8.148 4.172 -17.766 1 31.77 124 GLN A N 1
ATOM 968 C CA . GLN A 1 124 ? -9.047 3.764 -18.828 1 31.77 124 GLN A CA 1
ATOM 969 C C . GLN A 1 124 ? -10.008 4.895 -19.203 1 31.77 124 GLN A C 1
ATOM 971 O O . GLN A 1 124 ? -10.422 5.008 -20.359 1 31.77 124 GLN A O 1
ATOM 976 N N . ASN A 1 125 ? -10.617 5.508 -18.281 1 30.53 125 ASN A N 1
ATOM 977 C CA . ASN A 1 125 ? -11.641 6.402 -18.812 1 30.53 125 ASN A CA 1
ATOM 978 C C . ASN A 1 125 ? -11.016 7.574 -19.562 1 30.53 125 ASN A C 1
ATOM 980 O O . ASN A 1 125 ? -11.727 8.477 -20.016 1 30.53 125 ASN A O 1
ATOM 984 N N . SER A 1 126 ? -9.812 7.738 -19.438 1 28.09 126 SER A N 1
ATOM 985 C CA . SER A 1 126 ? -9.422 8.805 -20.359 1 28.09 126 SER A CA 1
ATOM 986 C C . SER A 1 126 ? -9.344 8.297 -21.797 1 28.09 126 SER A C 1
ATOM 988 O O . SER A 1 126 ? -8.586 8.828 -22.609 1 28.09 126 SER A O 1
ATOM 990 N N . THR A 1 127 ? -9.852 7.152 -22.078 1 26.36 127 THR A N 1
ATOM 991 C CA . THR A 1 127 ? -10.164 7.148 -23.5 1 26.36 127 THR A CA 1
ATOM 992 C C . THR A 1 127 ? -11.227 8.195 -23.828 1 26.36 127 THR A C 1
ATOM 994 O O . THR A 1 127 ? -12.227 8.32 -23.109 1 26.36 127 THR A O 1
ATOM 997 N N . GLY A 1 128 ? -10.836 9.328 -24.391 1 23.36 128 GLY A N 1
ATOM 998 C CA . GLY A 1 128 ? -11.664 10.234 -25.172 1 23.36 128 GLY A CA 1
ATOM 999 C C . GLY A 1 128 ? -12.805 9.539 -25.875 1 23.36 128 GLY A C 1
ATOM 1000 O O . GLY A 1 128 ? -12.641 8.438 -26.391 1 23.36 128 GLY A O 1
ATOM 1001 N N . SER A 1 129 ? -13.969 9.711 -25.5 1 21.42 129 SER A N 1
ATOM 1002 C CA . SER A 1 129 ? -15.047 9.805 -26.484 1 21.42 129 SER A CA 1
ATOM 1003 C C . SER A 1 129 ? -14.562 10.492 -27.75 1 21.42 129 SER A C 1
ATOM 1005 O O . SER A 1 129 ? -14.227 11.68 -27.734 1 21.42 129 SER A O 1
ATOM 1007 N N . SER A 1 130 ? -13.742 9.898 -28.594 1 18.73 130 SER A N 1
ATOM 1008 C CA . SER A 1 130 ? -14.148 10.25 -29.953 1 18.73 130 SER A CA 1
ATOM 1009 C C . SER A 1 130 ? -15.438 9.539 -30.344 1 18.73 130 SER A C 1
ATOM 1011 O O . SER A 1 130 ? -15.672 8.398 -29.938 1 18.73 130 SER A O 1
ATOM 1013 N N . MET B 1 1 ? 13.82 -4.266 9.117 1 60.62 1 MET B N 1
ATOM 1014 C CA . MET B 1 1 ? 13.125 -3.451 8.125 1 60.62 1 MET B CA 1
ATOM 1015 C C . MET B 1 1 ? 11.672 -3.893 7.984 1 60.62 1 MET B C 1
ATOM 1017 O O . MET B 1 1 ? 10.758 -3.07 8.07 1 60.62 1 MET B O 1
ATOM 1021 N N . ALA B 1 2 ? 11.516 -5.219 7.887 1 64.06 2 ALA B N 1
ATOM 1022 C CA . ALA B 1 2 ? 10.148 -5.73 7.852 1 64.06 2 ALA B CA 1
ATOM 1023 C C . ALA B 1 2 ? 9.406 -5.406 9.148 1 64.06 2 ALA B C 1
ATOM 1025 O O . ALA B 1 2 ? 8.219 -5.082 9.125 1 64.06 2 ALA B O 1
ATOM 1026 N N . SER B 1 3 ? 10.203 -5.312 10.109 1 73.81 3 SER B N 1
ATOM 1027 C CA . SER B 1 3 ? 9.602 -5.051 11.414 1 73.81 3 SER B CA 1
ATOM 1028 C C . SER B 1 3 ? 9.094 -3.615 11.508 1 73.81 3 SER B C 1
ATOM 1030 O O . SER B 1 3 ? 8.023 -3.363 12.078 1 73.81 3 SER B O 1
ATOM 1032 N N . LEU B 1 4 ? 9.797 -2.752 10.82 1 77.5 4 LEU B N 1
ATOM 1033 C CA . LEU B 1 4 ? 9.367 -1.361 10.867 1 77.5 4 LEU B CA 1
ATOM 1034 C C . LEU B 1 4 ? 8.109 -1.151 10.031 1 77.5 4 LEU B C 1
ATOM 1036 O O . LEU B 1 4 ? 7.203 -0.42 10.438 1 77.5 4 LEU B O 1
ATOM 1040 N N . ALA B 1 5 ? 8.094 -1.775 8.898 1 77.75 5 ALA B N 1
ATOM 1041 C CA . ALA B 1 5 ? 6.898 -1.693 8.062 1 77.75 5 ALA B CA 1
ATOM 1042 C C . ALA B 1 5 ? 5.688 -2.293 8.773 1 77.75 5 ALA B C 1
ATOM 1044 O O . ALA B 1 5 ? 4.578 -1.768 8.672 1 77.75 5 ALA B O 1
ATOM 1045 N N . ALA B 1 6 ? 5.941 -3.375 9.453 1 79.38 6 ALA B N 1
ATOM 1046 C CA . ALA B 1 6 ? 4.859 -3.98 10.227 1 79.38 6 ALA B CA 1
ATOM 1047 C C . ALA B 1 6 ? 4.387 -3.047 11.336 1 79.38 6 ALA B C 1
ATOM 1049 O O . ALA B 1 6 ? 3.186 -2.906 11.562 1 79.38 6 ALA B O 1
ATOM 1050 N N . SER B 1 7 ? 5.348 -2.484 11.945 1 77.94 7 SER B N 1
ATOM 1051 C CA . SER B 1 7 ? 5.012 -1.515 12.984 1 77.94 7 SER B CA 1
ATOM 1052 C C . SER B 1 7 ? 4.211 -0.35 12.414 1 77.94 7 SER B C 1
ATOM 1054 O O . SER B 1 7 ? 3.309 0.171 13.07 1 77.94 7 SER B O 1
ATOM 1056 N N . TYR B 1 8 ? 4.531 0.026 11.242 1 81.25 8 TYR B N 1
ATOM 1057 C CA . TYR B 1 8 ? 3.803 1.074 10.539 1 81.25 8 TYR B CA 1
ATOM 1058 C C . TYR B 1 8 ? 2.322 0.731 10.43 1 81.25 8 TYR B C 1
ATOM 1060 O O . TYR B 1 8 ? 1.463 1.554 10.75 1 81.25 8 TYR B O 1
ATOM 1068 N N . ILE B 1 9 ? 2.119 -0.42 10.102 1 74.88 9 ILE B N 1
ATOM 1069 C CA . ILE B 1 9 ? 0.742 -0.859 9.914 1 74.88 9 ILE B CA 1
ATOM 1070 C C . ILE B 1 9 ? 0.014 -0.877 11.25 1 74.88 9 ILE B C 1
ATOM 1072 O O . ILE B 1 9 ? -1.132 -0.432 11.352 1 74.88 9 ILE B O 1
ATOM 1076 N N . VAL B 1 10 ? 0.673 -1.335 12.234 1 73.94 10 VAL B N 1
ATOM 1077 C CA . VAL B 1 10 ? 0.044 -1.419 13.547 1 73.94 10 VAL B CA 1
ATOM 1078 C C . VAL B 1 10 ? -0.254 -0.015 14.07 1 73.94 10 VAL B C 1
ATOM 1080 O O . VAL B 1 10 ? -1.328 0.234 14.625 1 73.94 10 VAL B O 1
ATOM 1083 N N . HIS B 1 11 ? 0.685 0.835 13.828 1 73.25 11 HIS B N 1
ATOM 1084 C CA . HIS B 1 11 ? 0.515 2.199 14.312 1 73.25 11 HIS B CA 1
ATOM 1085 C C . HIS B 1 11 ? -0.557 2.938 13.523 1 73.25 11 HIS B C 1
ATOM 1087 O O . HIS B 1 11 ? -1.234 3.818 14.062 1 73.25 11 HIS B O 1
ATOM 1093 N N . THR B 1 12 ? -0.595 2.611 12.242 1 65.62 12 THR B N 1
ATOM 1094 C CA . THR B 1 12 ? -1.599 3.277 11.422 1 65.62 12 THR B CA 1
ATOM 1095 C C . THR B 1 12 ? -2.971 2.641 11.617 1 65.62 12 THR B C 1
ATOM 1097 O O . THR B 1 12 ? -3.947 3.043 10.984 1 65.62 12 THR B O 1
ATOM 1100 N N . SER B 1 13 ? -3.014 1.517 12.344 1 59.47 13 SER B N 1
ATOM 1101 C CA . SER B 1 13 ? -4.219 0.752 12.641 1 59.47 13 SER B CA 1
ATOM 1102 C C . SER B 1 13 ? -5.332 1.656 13.172 1 59.47 13 SER B C 1
ATOM 1104 O O . SER B 1 13 ? -6.473 1.218 13.328 1 59.47 13 SER B O 1
ATOM 1106 N N . LEU B 1 14 ? -4.902 2.773 13.68 1 59.44 14 LEU B N 1
ATOM 1107 C CA . LEU B 1 14 ? -6.031 3.666 13.914 1 59.44 14 LEU B CA 1
ATOM 1108 C C . LEU B 1 14 ? -6.777 3.955 12.617 1 59.44 14 LEU B C 1
ATOM 1110 O O . LEU B 1 14 ? -7.875 4.523 12.641 1 59.44 14 LEU B O 1
ATOM 1114 N N . VAL B 1 15 ? -6.23 3.447 11.602 1 59.12 15 VAL B N 1
ATOM 1115 C CA . VAL B 1 15 ? -6.867 3.543 10.297 1 59.12 15 VAL B CA 1
ATOM 1116 C C . VAL B 1 15 ? -7.621 2.25 9.992 1 59.12 15 VAL B C 1
ATOM 1118 O O . VAL B 1 15 ? -7.117 1.155 10.25 1 59.12 15 VAL B O 1
ATOM 1121 N N . SER B 1 16 ? -8.852 2.324 9.742 1 67.56 16 SER B N 1
ATOM 1122 C CA . SER B 1 16 ? -9.625 1.173 9.289 1 67.56 16 SER B CA 1
ATOM 1123 C C . SER B 1 16 ? -8.906 0.434 8.164 1 67.56 16 SER B C 1
ATOM 1125 O O . SER B 1 16 ? -8.219 1.052 7.352 1 67.56 16 SER B O 1
ATOM 1127 N N . THR B 1 17 ? -8.859 -0.95 8.273 1 69.12 17 THR B N 1
ATOM 1128 C CA . THR B 1 17 ? -8.258 -1.755 7.211 1 69.12 17 THR B CA 1
ATOM 1129 C C . THR B 1 17 ? -8.789 -1.337 5.844 1 69.12 17 THR B C 1
ATOM 1131 O O . THR B 1 17 ? -8.133 -1.554 4.824 1 69.12 17 THR B O 1
ATOM 1134 N N . ASP B 1 18 ? -9.922 -0.665 5.898 1 72.81 18 ASP B N 1
ATOM 1135 C CA . ASP B 1 18 ? -10.523 -0.189 4.656 1 72.81 18 ASP B CA 1
ATOM 1136 C C . ASP B 1 18 ? -9.789 1.044 4.129 1 72.81 18 ASP B C 1
ATOM 1138 O O . ASP B 1 18 ? -9.953 1.42 2.967 1 72.81 18 ASP B O 1
ATOM 1142 N N . ASP B 1 19 ? -8.992 1.617 4.996 1 78.44 19 ASP B N 1
ATOM 1143 C CA . ASP B 1 19 ? -8.273 2.826 4.613 1 78.44 19 ASP B CA 1
ATOM 1144 C C . ASP B 1 19 ? -6.781 2.539 4.418 1 78.44 19 ASP B C 1
ATOM 1146 O O . ASP B 1 19 ? -5.945 3.42 4.605 1 78.44 19 ASP B O 1
ATOM 1150 N N . LEU B 1 20 ? -6.512 1.251 4.145 1 82.38 20 LEU B N 1
ATOM 1151 C CA . LEU B 1 20 ? -5.148 0.786 3.924 1 82.38 20 LEU B CA 1
ATOM 1152 C C . LEU B 1 20 ? -5.035 0.049 2.594 1 82.38 20 LEU B C 1
ATOM 1154 O O . LEU B 1 20 ? -5.906 -0.749 2.244 1 82.38 20 LEU B O 1
ATOM 1158 N N . LEU B 1 21 ? -4.078 0.406 1.845 1 83 21 LEU B N 1
ATOM 1159 C CA . LEU B 1 21 ? -3.736 -0.305 0.617 1 83 21 LEU B CA 1
ATOM 1160 C C . LEU B 1 21 ? -2.336 -0.898 0.704 1 83 21 LEU B C 1
ATOM 1162 O O . LEU B 1 21 ? -1.364 -0.177 0.947 1 83 21 LEU B O 1
ATOM 1166 N N . LEU B 1 22 ? -2.287 -2.162 0.56 1 84.56 22 LEU B N 1
ATOM 1167 C CA . LEU B 1 22 ? -1.025 -2.893 0.587 1 84.56 22 LEU B CA 1
ATOM 1168 C C . LEU B 1 22 ? -0.714 -3.49 -0.781 1 84.56 22 LEU B C 1
ATOM 1170 O O . LEU B 1 22 ? -1.518 -4.246 -1.33 1 84.56 22 LEU B O 1
ATOM 1174 N N . VAL B 1 23 ? 0.433 -3.062 -1.304 1 84.69 23 VAL B N 1
ATOM 1175 C CA . VAL B 1 23 ? 0.833 -3.604 -2.6 1 84.69 23 VAL B CA 1
ATOM 1176 C C . VAL B 1 23 ? 2.236 -4.195 -2.5 1 84.69 23 VAL B C 1
ATOM 1178 O O . VAL B 1 23 ? 3.148 -3.564 -1.964 1 84.69 23 VAL B O 1
ATOM 1181 N N . THR B 1 24 ?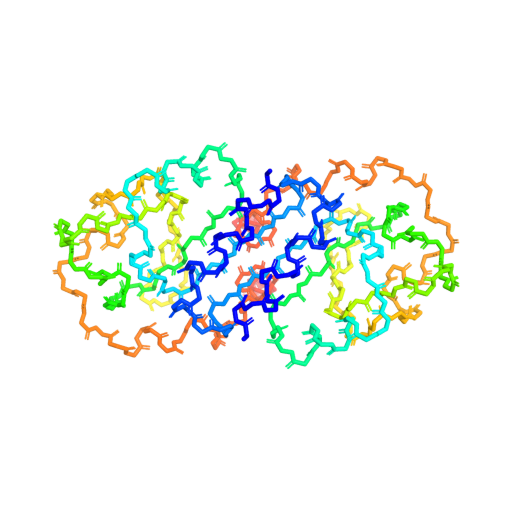 2.361 -5.387 -2.988 1 86.81 24 THR B N 1
ATOM 1182 C CA . THR B 1 24 ? 3.676 -6.012 -3.094 1 86.81 24 THR B CA 1
ATOM 1183 C C . THR B 1 24 ? 4.039 -6.266 -4.555 1 86.81 24 THR B C 1
ATOM 1185 O O . THR B 1 24 ? 3.158 -6.5 -5.387 1 86.81 24 THR B O 1
ATOM 1188 N N . PHE B 1 25 ? 5.34 -6.242 -4.789 1 86.19 25 PHE B N 1
ATOM 1189 C CA . PHE B 1 25 ? 5.852 -6.457 -6.137 1 86.19 25 PHE B CA 1
ATOM 1190 C C . PHE B 1 25 ? 6.719 -7.711 -6.199 1 86.19 25 PHE B C 1
ATOM 1192 O O . PHE B 1 25 ? 7.75 -7.789 -5.531 1 86.19 25 PHE B O 1
ATOM 1199 N N . GLY B 1 26 ? 6.176 -8.602 -7.074 1 88.94 26 GLY B N 1
ATOM 1200 C CA . GLY B 1 26 ? 6.922 -9.844 -7.223 1 88.94 26 GLY B CA 1
ATOM 1201 C C . GLY B 1 26 ? 6.965 -10.672 -5.953 1 88.94 26 GLY B C 1
ATOM 1202 O O . GLY B 1 26 ? 7.988 -11.289 -5.645 1 88.94 26 GLY B O 1
ATOM 1203 N N . GLN B 1 27 ? 5.93 -10.711 -5.258 1 89.94 27 GLN B N 1
ATOM 1204 C CA . GLN B 1 27 ? 5.871 -11.422 -3.984 1 89.94 27 GLN B CA 1
ATOM 1205 C C . GLN B 1 27 ? 5.895 -12.938 -4.199 1 89.94 27 GLN B C 1
ATOM 1207 O O . GLN B 1 27 ? 5.07 -13.477 -4.938 1 89.94 27 GLN B O 1
ATOM 1212 N N . PRO B 1 28 ? 6.82 -13.602 -3.539 1 91.81 28 PRO B N 1
ATOM 1213 C CA . PRO B 1 28 ? 6.762 -15.062 -3.562 1 91.81 28 PRO B CA 1
ATOM 1214 C C . PRO B 1 28 ? 5.613 -15.617 -2.721 1 91.81 28 PRO B C 1
ATOM 1216 O O . PRO B 1 28 ? 4.895 -14.859 -2.074 1 91.81 28 PRO B O 1
ATOM 1219 N N . ARG B 1 29 ? 5.445 -16.922 -2.822 1 91.19 29 ARG B N 1
ATOM 1220 C CA . ARG B 1 29 ? 4.523 -17.547 -1.886 1 91.19 29 ARG B CA 1
ATOM 1221 C C . ARG B 1 29 ? 5.004 -17.391 -0.448 1 91.19 29 ARG B C 1
ATOM 1223 O O . ARG B 1 29 ? 6.121 -17.797 -0.113 1 91.19 29 ARG B O 1
ATOM 1230 N N . THR B 1 30 ? 4.285 -16.672 0.498 1 83.88 30 THR B N 1
ATOM 1231 C CA . THR B 1 30 ? 4.805 -16.281 1.806 1 83.88 30 THR B CA 1
ATOM 1232 C C . THR B 1 30 ? 4.008 -16.953 2.922 1 83.88 30 THR B C 1
ATOM 1234 O O . THR B 1 30 ? 4.387 -16.875 4.094 1 83.88 30 THR B O 1
ATOM 1237 N N . GLY B 1 31 ? 3.035 -17.766 2.77 1 85.25 31 GLY B N 1
ATOM 1238 C CA . GLY B 1 31 ? 2.205 -18.406 3.77 1 85.25 31 GLY B CA 1
ATOM 1239 C C . GLY B 1 31 ? 1.572 -19.703 3.273 1 85.25 31 GLY B C 1
ATOM 1240 O O . GLY B 1 31 ? 1.91 -20.188 2.191 1 85.25 31 GLY B O 1
ATOM 1241 N N . ASN B 1 32 ? 0.838 -20.203 4.324 1 91.12 32 ASN B N 1
ATOM 1242 C CA . ASN B 1 32 ? 0.077 -21.375 3.941 1 91.12 32 ASN B CA 1
ATOM 1243 C C . ASN B 1 32 ? -1.374 -21.031 3.621 1 91.12 32 ASN B C 1
ATOM 1245 O O . ASN B 1 32 ? -1.742 -19.859 3.58 1 91.12 32 ASN B O 1
ATOM 1249 N N . THR B 1 33 ? -2.17 -22.094 3.369 1 93.5 33 THR B N 1
ATOM 1250 C CA . THR B 1 33 ? -3.551 -21.875 2.951 1 93.5 33 THR B CA 1
ATOM 1251 C C . THR B 1 33 ? -4.336 -21.141 4.035 1 93.5 33 THR B C 1
ATOM 1253 O O . THR B 1 33 ? -5.164 -20.281 3.73 1 93.5 33 THR B O 1
ATOM 1256 N N . THR B 1 34 ? -4.062 -21.438 5.297 1 93.19 34 THR B N 1
ATOM 1257 C CA . THR B 1 34 ? -4.75 -20.781 6.402 1 93.19 34 THR B CA 1
ATOM 1258 C C . THR B 1 34 ? -4.414 -19.297 6.434 1 93.19 34 THR B C 1
AT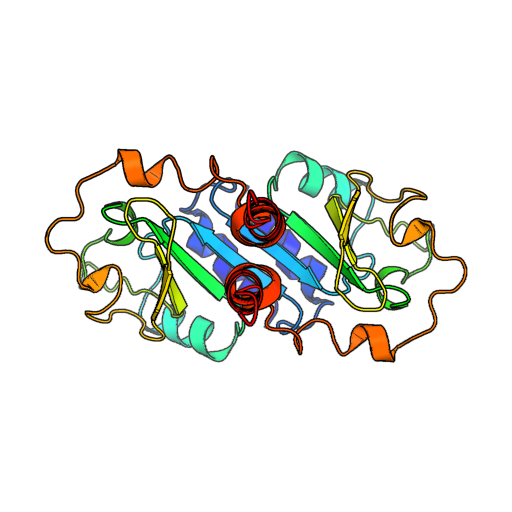OM 1260 O O . THR B 1 34 ? -5.297 -18.453 6.633 1 93.19 34 THR B O 1
ATOM 1263 N N . TYR B 1 35 ? -3.217 -19.016 6.273 1 90.19 35 TYR B N 1
ATOM 1264 C CA . TYR B 1 35 ? -2.779 -17.625 6.23 1 90.19 35 TYR B CA 1
ATOM 1265 C C . TYR B 1 35 ? -3.414 -16.891 5.059 1 90.19 35 TYR B C 1
ATOM 1267 O O . TYR B 1 35 ? -3.928 -15.781 5.219 1 90.19 35 TYR B O 1
ATOM 1275 N N . ALA B 1 36 ? -3.332 -17.469 3.926 1 92.19 36 ALA B N 1
ATOM 1276 C CA . ALA B 1 36 ? -3.904 -16.844 2.732 1 92.19 36 ALA B CA 1
ATOM 1277 C C . ALA B 1 36 ? -5.387 -16.547 2.928 1 92.19 36 ALA B C 1
ATOM 1279 O O . ALA B 1 36 ? -5.855 -15.461 2.578 1 92.19 36 ALA B O 1
ATOM 1280 N N . GLN B 1 37 ? -6.098 -17.438 3.5 1 93.25 37 GLN B N 1
ATOM 1281 C CA . GLN B 1 37 ? -7.52 -17.25 3.754 1 93.25 37 GLN B CA 1
ATOM 1282 C C . GLN B 1 37 ? -7.754 -16.094 4.723 1 93.25 37 GLN B C 1
ATOM 1284 O O . GLN B 1 37 ? -8.703 -15.32 4.562 1 93.25 37 GLN B O 1
ATOM 1289 N N . SER B 1 38 ? -6.961 -16.016 5.703 1 90.5 38 SER B N 1
ATOM 1290 C CA . SER B 1 38 ? -7.074 -14.922 6.672 1 90.5 38 SER B CA 1
ATOM 1291 C C . SER B 1 38 ? -6.863 -13.57 6.008 1 90.5 38 SER B C 1
ATOM 1293 O O . SER B 1 38 ? -7.59 -12.609 6.285 1 90.5 38 SER B O 1
ATOM 1295 N N . VAL B 1 39 ? -5.871 -13.516 5.215 1 89 39 VAL B N 1
ATOM 1296 C CA . VAL B 1 39 ? -5.605 -12.281 4.496 1 89 39 VAL B CA 1
ATOM 1297 C C . VAL B 1 39 ? -6.785 -11.945 3.582 1 89 39 VAL B C 1
ATOM 1299 O O . VAL B 1 39 ? -7.293 -10.828 3.596 1 89 39 VAL B O 1
ATOM 1302 N N . ASP B 1 40 ? -7.254 -12.922 2.809 1 90.62 40 ASP B N 1
ATOM 1303 C CA . ASP B 1 40 ? -8.352 -12.742 1.867 1 90.62 40 ASP B CA 1
ATOM 1304 C C . ASP B 1 40 ? -9.602 -12.227 2.574 1 90.62 40 ASP B C 1
ATOM 1306 O O . ASP B 1 40 ? -10.359 -11.438 2.008 1 90.62 40 ASP B O 1
ATOM 1310 N N . GLN B 1 41 ? -9.797 -12.594 3.748 1 89.56 41 GLN B N 1
ATOM 1311 C CA . GLN B 1 41 ? -11.031 -12.281 4.465 1 89.56 41 GLN B CA 1
ATOM 1312 C C . GLN B 1 41 ? -10.914 -10.953 5.211 1 89.56 41 GLN B C 1
ATOM 1314 O O . GLN B 1 41 ? -11.906 -10.266 5.422 1 89.56 41 GLN B O 1
ATOM 1319 N N . ASN B 1 42 ? -9.672 -10.578 5.523 1 84.19 42 ASN B N 1
ATOM 1320 C CA . ASN B 1 42 ? -9.578 -9.508 6.508 1 84.19 42 ASN B CA 1
ATOM 1321 C C . ASN B 1 42 ? -8.82 -8.305 5.953 1 84.19 42 ASN B C 1
ATOM 1323 O O . ASN B 1 42 ? -8.859 -7.215 6.535 1 84.19 42 ASN B O 1
ATOM 1327 N N . VAL B 1 43 ? -8.062 -8.492 4.949 1 81.56 43 VAL B N 1
ATOM 1328 C CA . VAL B 1 43 ? -7.328 -7.395 4.34 1 81.56 43 VAL B CA 1
ATOM 1329 C C . VAL B 1 43 ? -7.91 -7.078 2.963 1 81.56 43 VAL B C 1
ATOM 1331 O O . VAL B 1 43 ? -7.52 -7.68 1.962 1 81.56 43 VAL B O 1
ATOM 1334 N N . SER B 1 44 ? -8.758 -6.109 2.867 1 77.75 44 SER B N 1
ATOM 1335 C CA . SER B 1 44 ? -9.578 -5.867 1.686 1 77.75 44 SER B CA 1
ATOM 1336 C C . SER B 1 44 ? -8.742 -5.324 0.532 1 77.75 44 SER B C 1
ATOM 1338 O O . SER B 1 44 ? -9.07 -5.547 -0.636 1 77.75 44 SER B O 1
ATOM 1340 N N . ASN B 1 45 ? -7.633 -4.613 0.857 1 81.31 45 ASN B N 1
ATOM 1341 C CA . ASN B 1 45 ? -6.867 -3.943 -0.188 1 81.31 45 ASN B CA 1
ATOM 1342 C C . ASN B 1 45 ? -5.414 -4.414 -0.207 1 81.31 45 ASN B C 1
ATOM 1344 O O . ASN B 1 45 ? -4.496 -3.605 -0.064 1 81.31 45 ASN B O 1
ATOM 1348 N N . ALA B 1 46 ? -5.293 -5.688 -0.378 1 86 46 ALA B N 1
ATOM 1349 C CA . ALA B 1 46 ? -3.975 -6.293 -0.544 1 86 46 ALA B CA 1
ATOM 1350 C C . ALA B 1 46 ? -3.787 -6.82 -1.964 1 86 46 ALA B C 1
ATOM 1352 O O . ALA B 1 46 ? -4.555 -7.668 -2.424 1 86 46 ALA B O 1
ATOM 1353 N N . TYR B 1 47 ? -2.777 -6.293 -2.662 1 86.5 47 TYR B N 1
ATOM 1354 C CA . TYR B 1 47 ? -2.557 -6.688 -4.051 1 86.5 47 TYR B CA 1
ATOM 1355 C C . TYR B 1 47 ? -1.126 -7.164 -4.258 1 86.5 47 TYR B C 1
ATOM 1357 O O . TYR B 1 47 ? -0.182 -6.562 -3.742 1 86.5 47 TYR B O 1
ATOM 1365 N N . ARG B 1 48 ? -1.005 -8.219 -5.008 1 89.81 48 ARG B N 1
ATOM 1366 C CA . ARG B 1 48 ? 0.291 -8.703 -5.469 1 89.81 48 ARG B CA 1
ATOM 1367 C C . ARG B 1 48 ? 0.512 -8.367 -6.941 1 89.81 48 ARG B C 1
ATOM 1369 O O . ARG B 1 48 ? -0.183 -8.891 -7.812 1 89.81 48 ARG B O 1
ATOM 1376 N N . VAL B 1 49 ? 1.491 -7.57 -7.234 1 87 49 VAL B N 1
ATOM 1377 C CA . VAL B 1 49 ? 1.805 -7.223 -8.617 1 87 49 VAL B CA 1
ATOM 1378 C C . VAL B 1 49 ? 2.854 -8.188 -9.164 1 87 49 VAL B C 1
ATOM 1380 O O . VAL B 1 49 ? 3.893 -8.406 -8.539 1 87 49 VAL B O 1
ATOM 1383 N N . VAL B 1 50 ? 2.523 -8.742 -10.297 1 90.25 50 VAL B N 1
ATOM 1384 C CA . VAL B 1 50 ? 3.445 -9.641 -10.984 1 90.25 50 VAL B CA 1
ATOM 1385 C C . VAL B 1 50 ? 3.676 -9.148 -12.406 1 90.25 50 VAL B C 1
ATOM 1387 O O . VAL B 1 50 ? 2.729 -8.773 -13.102 1 90.25 50 VAL B O 1
ATOM 1390 N N . HIS B 1 51 ? 4.934 -9.188 -12.773 1 88.88 51 HIS B N 1
ATOM 1391 C CA . HIS B 1 51 ? 5.309 -8.711 -14.102 1 88.88 51 HIS B CA 1
ATOM 1392 C C . HIS B 1 51 ? 5.711 -9.875 -15.008 1 88.88 51 HIS B C 1
ATOM 1394 O O . HIS B 1 51 ? 6.734 -10.516 -14.773 1 88.88 51 HIS B O 1
ATOM 1400 N N . SER B 1 52 ? 4.852 -10.133 -15.992 1 88.94 52 SER B N 1
ATOM 1401 C CA . SER B 1 52 ? 5.164 -10.992 -17.125 1 88.94 52 SER B CA 1
ATOM 1402 C C . SER B 1 52 ? 5.785 -12.305 -16.688 1 88.94 52 SER B C 1
ATOM 1404 O O . SER B 1 52 ? 5.145 -13.102 -15.984 1 88.94 52 SER B O 1
ATOM 1406 N N . HIS B 1 53 ? 7.09 -12.492 -16.984 1 93.19 53 HIS B N 1
ATOM 1407 C CA . HIS B 1 53 ? 7.734 -13.781 -16.781 1 93.19 53 HIS B CA 1
ATOM 1408 C C . HIS B 1 53 ? 8.617 -13.758 -15.531 1 93.19 53 HIS B C 1
ATOM 1410 O O . HIS B 1 53 ? 9.625 -14.469 -15.469 1 93.19 53 HIS B O 1
ATOM 1416 N N . ASP B 1 54 ? 8.305 -12.961 -14.578 1 92.12 54 ASP B N 1
ATOM 1417 C CA . ASP B 1 54 ? 9.016 -12.938 -13.305 1 92.12 54 ASP B CA 1
ATOM 1418 C C . ASP B 1 54 ? 8.93 -14.297 -12.602 1 92.12 54 ASP B C 1
ATOM 1420 O O . ASP B 1 54 ? 7.836 -14.766 -12.281 1 92.12 54 ASP B O 1
ATOM 1424 N N . PRO B 1 55 ? 10.07 -14.914 -12.297 1 93.81 55 PRO B N 1
ATOM 1425 C CA . PRO B 1 55 ? 10.023 -16.25 -11.688 1 93.81 55 PRO B CA 1
ATOM 1426 C C . PRO B 1 55 ? 9.758 -16.203 -10.18 1 93.81 55 PRO B C 1
ATOM 1428 O O . PRO B 1 55 ? 9.352 -17.203 -9.594 1 93.81 55 PRO B O 1
ATOM 1431 N N . ILE B 1 56 ? 9.945 -15.102 -9.57 1 91.12 56 ILE B N 1
ATOM 1432 C CA . ILE B 1 56 ? 9.961 -15.016 -8.117 1 91.12 56 ILE B CA 1
ATOM 1433 C C . ILE B 1 56 ? 8.578 -15.344 -7.562 1 91.12 56 ILE B C 1
ATOM 1435 O O . ILE B 1 56 ? 8.445 -16.125 -6.613 1 91.12 56 ILE B O 1
ATOM 1439 N N . PRO B 1 57 ? 7.535 -14.883 -8.141 1 93.12 57 PRO B N 1
ATOM 1440 C CA . PRO B 1 57 ? 6.203 -15.164 -7.598 1 93.12 57 PRO B CA 1
ATOM 1441 C C . PRO B 1 57 ? 5.832 -16.641 -7.688 1 93.12 57 PRO B C 1
ATOM 1443 O O . PRO B 1 57 ? 4.832 -17.062 -7.102 1 93.12 57 PRO B O 1
ATOM 1446 N N . HIS B 1 58 ? 6.566 -17.328 -8.406 1 93.94 58 HIS B N 1
ATOM 1447 C CA . HIS B 1 58 ? 6.238 -18.734 -8.57 1 93.94 58 HIS B CA 1
ATOM 1448 C C . HIS B 1 58 ? 7.027 -19.609 -7.594 1 93.94 58 HIS B C 1
ATOM 1450 O O . HIS B 1 58 ? 6.938 -20.828 -7.637 1 93.94 58 HIS B O 1
ATOM 1456 N N . LEU B 1 59 ? 7.781 -18.938 -6.742 1 91.38 59 LEU B N 1
ATOM 1457 C CA . LEU B 1 59 ? 8.586 -19.641 -5.754 1 91.38 59 LEU B CA 1
ATOM 1458 C C . LEU B 1 59 ? 7.988 -19.484 -4.359 1 91.38 59 LEU B C 1
ATOM 1460 O O . LEU B 1 59 ? 7.48 -18.422 -4.012 1 91.38 59 LEU B O 1
ATOM 1464 N N . PRO B 1 60 ? 8.188 -20.484 -3.469 1 91.19 60 PRO B N 1
ATOM 1465 C CA . PRO B 1 60 ? 8.484 -21.859 -3.859 1 91.19 60 PRO B CA 1
ATOM 1466 C C . PRO B 1 60 ? 7.422 -22.453 -4.785 1 91.19 60 PRO B C 1
ATOM 1468 O O . PRO B 1 60 ? 6.391 -21.828 -5.027 1 91.19 60 PRO B O 1
ATOM 1471 N N . GLY B 1 61 ? 7.656 -23.547 -5.414 1 91.5 61 GLY B N 1
ATOM 1472 C CA . GLY B 1 61 ? 6.699 -24.156 -6.32 1 91.5 61 GLY B CA 1
ATOM 1473 C C . GLY B 1 61 ? 5.395 -24.531 -5.641 1 91.5 61 GLY B C 1
ATOM 1474 O O . GLY B 1 61 ? 5.367 -24.781 -4.43 1 91.5 61 GLY B O 1
ATOM 1475 N N . LYS B 1 62 ? 4.305 -24.453 -6.5 1 87.12 62 LYS B N 1
ATOM 1476 C CA . LYS B 1 62 ? 3.004 -24.844 -5.965 1 87.12 62 LYS B CA 1
ATOM 1477 C C . LYS B 1 62 ? 3.078 -26.219 -5.297 1 87.12 62 LYS B C 1
ATOM 1479 O O . LYS B 1 62 ? 3.643 -27.156 -5.855 1 87.12 62 LYS B O 1
ATOM 1484 N N . GLY B 1 63 ? 2.432 -26.266 -4.09 1 84.06 63 GLY B N 1
ATOM 1485 C CA . GLY B 1 63 ? 2.387 -27.547 -3.391 1 84.06 63 GLY B CA 1
ATOM 1486 C C . GLY B 1 63 ? 3.627 -27.812 -2.557 1 84.06 63 GLY B C 1
ATOM 1487 O O . GLY B 1 63 ? 3.646 -28.75 -1.746 1 84.06 63 GLY B O 1
ATOM 1488 N N . HIS B 1 64 ? 4.633 -27.031 -2.746 1 85.62 64 HIS B N 1
ATOM 1489 C CA . HIS B 1 64 ? 5.848 -27.219 -1.961 1 85.62 64 HIS B CA 1
ATOM 1490 C C . HIS B 1 64 ? 5.672 -26.703 -0.539 1 85.62 64 HIS B C 1
ATOM 1492 O O . HIS B 1 64 ? 5.531 -25.484 -0.326 1 85.62 64 HIS B O 1
ATOM 1498 N N . HIS B 1 65 ? 5.645 -27.594 0.448 1 89.25 65 HIS B N 1
ATOM 1499 C CA . HIS B 1 65 ? 5.586 -27.297 1.876 1 89.25 65 HIS B CA 1
ATOM 1500 C C . HIS B 1 65 ? 4.348 -26.469 2.219 1 89.25 65 HIS B C 1
ATOM 1502 O O . HIS B 1 65 ? 4.355 -25.703 3.176 1 89.25 65 HIS B O 1
ATOM 1508 N N . GLY B 1 66 ? 3.4 -26.469 1.387 1 91.56 66 GLY B N 1
ATOM 1509 C CA . GLY B 1 66 ? 2.107 -25.891 1.715 1 91.56 66 GLY B CA 1
ATOM 1510 C C . GLY B 1 66 ? 2.051 -24.391 1.474 1 91.56 66 GLY B C 1
ATOM 1511 O O . GLY B 1 66 ? 1.089 -23.734 1.872 1 91.56 66 GLY B O 1
ATOM 1512 N N . TYR B 1 67 ? 3.02 -23.844 0.859 1 92.25 67 TYR B N 1
ATOM 1513 C CA . TYR B 1 67 ? 2.998 -22.406 0.568 1 92.25 67 TYR B CA 1
ATOM 1514 C C . TYR B 1 67 ? 1.876 -22.062 -0.404 1 92.25 67 TYR B C 1
ATOM 1516 O O . TYR B 1 67 ? 1.604 -22.828 -1.338 1 92.25 67 TYR B O 1
ATOM 1524 N N . TRP B 1 68 ? 1.219 -20.938 -0.169 1 93.44 68 TRP B N 1
ATOM 1525 C CA . TRP B 1 68 ? 0.019 -20.547 -0.904 1 93.44 68 TRP B CA 1
ATOM 1526 C C . TRP B 1 68 ? -0.079 -19.031 -1.021 1 93.44 68 TRP B C 1
ATOM 1528 O O . TRP B 1 68 ? 0.269 -18.312 -0.087 1 93.44 68 TRP B O 1
ATOM 1538 N N . HIS B 1 69 ? -0.583 -18.562 -2.156 1 94.12 69 HIS B N 1
ATOM 1539 C CA . HIS B 1 69 ? -0.801 -17.141 -2.346 1 94.12 69 HIS B CA 1
ATOM 1540 C C . HIS B 1 69 ? -2.174 -16.719 -1.831 1 94.12 69 HIS B C 1
ATOM 1542 O O . HIS B 1 69 ? -3.135 -17.484 -1.917 1 94.12 69 HIS B O 1
ATOM 1548 N N . HIS B 1 70 ? -2.227 -15.508 -1.355 1 92.25 70 HIS B N 1
ATOM 1549 C CA . HIS B 1 70 ? -3.516 -14.844 -1.183 1 92.25 70 HIS B CA 1
ATOM 1550 C C . HIS B 1 70 ? -3.953 -14.148 -2.465 1 92.25 70 HIS B C 1
ATOM 1552 O O . HIS B 1 70 ? -3.146 -13.953 -3.377 1 92.25 70 HIS B O 1
ATOM 1558 N N . LYS B 1 71 ? -5.25 -13.852 -2.541 1 90.62 71 LYS B N 1
ATOM 1559 C CA . LYS B 1 71 ? -5.719 -12.938 -3.582 1 90.62 71 LYS B CA 1
ATOM 1560 C C . LYS B 1 71 ? -5.449 -11.484 -3.203 1 90.62 71 LYS B C 1
ATOM 1562 O O . LYS B 1 71 ? -5.176 -11.188 -2.039 1 90.62 71 LYS B O 1
ATOM 1567 N N . SER B 1 72 ? -5.492 -10.422 -4.129 1 87.38 72 SER B N 1
ATOM 1568 C CA . SER B 1 72 ? -5.664 -10.461 -5.578 1 87.38 72 SER B CA 1
ATOM 1569 C C . SER B 1 72 ? -4.328 -10.289 -6.297 1 87.38 72 SER B C 1
ATOM 1571 O O . SER B 1 72 ? -3.391 -9.711 -5.746 1 87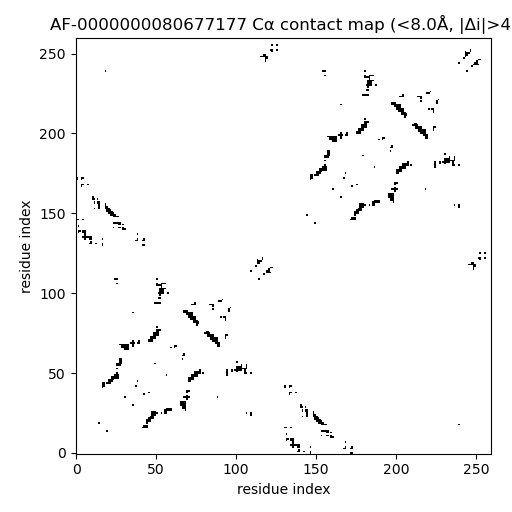.38 72 SER B O 1
ATOM 1573 N N . GLU B 1 73 ? -4.207 -10.82 -7.469 1 90.19 73 GLU B N 1
ATOM 1574 C CA . GLU B 1 73 ? -3.027 -10.648 -8.312 1 90.19 73 GLU B CA 1
ATOM 1575 C C . GLU B 1 73 ? -3.281 -9.641 -9.422 1 90.19 73 GLU B C 1
ATOM 1577 O O . GLU B 1 73 ? -4.301 -9.719 -10.117 1 90.19 73 GLU B O 1
ATOM 1582 N N . VAL B 1 74 ? -2.422 -8.711 -9.477 1 85.94 74 VAL B N 1
ATOM 1583 C CA . VAL B 1 74 ? -2.375 -7.797 -10.617 1 85.94 74 VAL B CA 1
ATOM 1584 C C . VAL B 1 74 ? -1.239 -8.195 -11.555 1 85.94 74 VAL B C 1
ATOM 1586 O O . VAL B 1 74 ? -0.063 -8.047 -11.211 1 85.94 74 VAL B O 1
ATOM 1589 N N . PHE B 1 75 ? -1.646 -8.555 -12.766 1 88 75 PHE B N 1
ATOM 1590 C CA . PHE B 1 75 ? -0.67 -9.133 -13.688 1 88 75 PHE B CA 1
ATOM 1591 C C . PHE B 1 75 ? -0.422 -8.195 -14.867 1 88 75 PHE B C 1
ATOM 1593 O O . PHE B 1 75 ? -1.344 -7.887 -15.625 1 88 75 PHE B O 1
ATOM 1600 N N . TYR B 1 76 ? 0.825 -7.809 -14.953 1 84.69 76 TYR B N 1
ATOM 1601 C CA . TYR B 1 76 ? 1.232 -6.895 -16.016 1 84.69 76 TYR B CA 1
ATOM 1602 C C . TYR B 1 76 ? 1.868 -7.652 -17.172 1 84.69 76 TYR B C 1
ATOM 1604 O O . TYR B 1 76 ? 2.635 -8.594 -16.953 1 84.69 76 TYR B O 1
ATOM 1612 N N . ASN B 1 77 ? 1.459 -7.113 -18.328 1 81.88 77 ASN B N 1
ATOM 1613 C CA . ASN B 1 77 ? 2.068 -7.719 -19.5 1 81.88 77 ASN B CA 1
ATOM 1614 C C . ASN B 1 77 ? 3.523 -7.289 -19.672 1 81.88 77 ASN B C 1
ATOM 1616 O O . ASN B 1 77 ? 4.047 -6.535 -18.844 1 81.88 77 ASN B O 1
ATOM 1620 N N . GLU B 1 78 ? 4.172 -7.785 -20.75 1 80.44 78 GLU B N 1
ATOM 1621 C CA . GLU B 1 78 ? 5.613 -7.641 -20.938 1 80.44 78 GLU B CA 1
ATOM 1622 C C . GLU B 1 78 ? 6.016 -6.172 -21.016 1 80.44 78 GLU B C 1
ATOM 1624 O O . GLU B 1 78 ? 7.027 -5.77 -20.438 1 80.44 78 GLU B O 1
ATOM 1629 N N . ASN B 1 79 ? 5.215 -5.371 -21.641 1 72.69 79 ASN B N 1
ATOM 1630 C CA . ASN B 1 79 ? 5.602 -3.979 -21.828 1 72.69 79 ASN B CA 1
ATOM 1631 C C . ASN B 1 79 ? 5.02 -3.086 -20.734 1 72.69 79 ASN B C 1
ATOM 1633 O O . ASN B 1 79 ? 5.141 -1.861 -20.797 1 72.69 79 ASN B O 1
ATOM 1637 N N . MET B 1 80 ? 4.387 -3.664 -19.812 1 69.31 80 MET B N 1
ATOM 1638 C CA . MET B 1 80 ? 3.789 -2.984 -18.672 1 69.31 80 MET B CA 1
ATOM 1639 C C . MET B 1 80 ? 2.768 -1.947 -19.125 1 69.31 80 MET B C 1
ATOM 1641 O O . MET B 1 80 ? 2.611 -0.904 -18.484 1 69.31 80 MET B O 1
ATOM 1645 N N . GLY B 1 81 ? 2.266 -2.189 -20.312 1 65.31 81 GLY B N 1
ATOM 1646 C CA . GLY B 1 81 ? 1.276 -1.282 -20.875 1 65.31 81 GLY B CA 1
ATOM 1647 C C . GLY B 1 81 ? -0.15 -1.668 -20.531 1 65.31 81 GLY B C 1
ATOM 1648 O O . GLY B 1 81 ? -1.072 -0.867 -20.688 1 65.31 81 GLY B O 1
ATOM 1649 N N . GLY B 1 82 ? -0.319 -2.871 -20.047 1 70.44 82 GLY B N 1
ATOM 1650 C CA . GLY B 1 82 ? -1.622 -3.4 -19.672 1 70.44 82 GLY B CA 1
ATOM 1651 C C . GLY B 1 82 ? -1.558 -4.398 -18.531 1 70.44 82 GLY B C 1
ATOM 1652 O O . GLY B 1 82 ? -0.506 -4.988 -18.281 1 70.44 82 GLY B O 1
ATOM 1653 N N . TRP B 1 83 ? -2.688 -4.422 -17.766 1 78.75 83 TRP B N 1
ATOM 1654 C CA . TRP B 1 83 ? -2.736 -5.363 -16.656 1 78.75 83 TRP B CA 1
ATOM 1655 C C . TRP B 1 83 ? -4.121 -5.988 -16.531 1 78.75 83 TRP B C 1
ATOM 1657 O O . TRP B 1 83 ? -5.098 -5.465 -17.062 1 78.75 83 TRP B O 1
ATOM 1667 N N . VAL B 1 84 ? -4.176 -7.156 -16 1 82.25 84 VAL B N 1
ATOM 1668 C CA . VAL B 1 84 ? -5.41 -7.84 -15.641 1 82.25 84 VAL B CA 1
ATOM 1669 C C . VAL B 1 84 ? -5.398 -8.18 -14.148 1 82.25 84 VAL B C 1
ATOM 1671 O O . VAL B 1 84 ? -4.332 -8.375 -13.555 1 82.25 84 VAL B O 1
ATOM 1674 N N . ILE B 1 85 ? -6.59 -8.148 -13.523 1 83.75 85 ILE B N 1
ATOM 1675 C CA . ILE B 1 85 ? -6.707 -8.516 -12.117 1 83.75 85 ILE B CA 1
ATOM 1676 C C . ILE B 1 85 ? -7.344 -9.898 -11.992 1 83.75 85 ILE B C 1
ATOM 1678 O O . ILE B 1 85 ? -8.383 -10.164 -12.609 1 83.75 85 ILE B O 1
ATOM 1682 N N . CYS B 1 86 ? -6.711 -10.781 -11.297 1 89.75 86 CYS B N 1
ATOM 1683 C CA . CYS B 1 86 ? -7.242 -12.102 -10.984 1 89.75 86 CYS B CA 1
ATOM 1684 C C . CYS B 1 86 ? -7.578 -12.211 -9.5 1 89.75 86 CYS B C 1
ATOM 1686 O O . CYS B 1 86 ? -6.734 -11.93 -8.648 1 89.75 86 CYS B O 1
ATOM 1688 N N . GLU B 1 87 ? -8.742 -12.672 -9.195 1 90.81 87 GLU B N 1
ATOM 1689 C CA . GLU B 1 87 ? -9.219 -12.727 -7.812 1 90.81 87 GLU B CA 1
ATOM 1690 C C . GLU B 1 87 ? -9.086 -14.133 -7.238 1 90.81 87 GLU B C 1
ATOM 1692 O O . GLU B 1 87 ? -9.672 -14.445 -6.203 1 90.81 87 GLU B O 1
ATOM 1697 N N . GLU B 1 88 ? -8.25 -14.938 -7.844 1 91.31 88 GLU B N 1
ATOM 1698 C CA . GLU B 1 88 ? -7.98 -16.281 -7.324 1 91.31 88 GLU B CA 1
ATOM 1699 C C . GLU B 1 88 ? -6.641 -16.328 -6.594 1 91.31 88 GLU B C 1
ATOM 1701 O O . GLU B 1 88 ? -5.715 -15.586 -6.938 1 91.31 88 GLU B O 1
ATOM 1706 N N . ASP B 1 89 ? -6.523 -17.188 -5.578 1 93.38 89 ASP B N 1
ATOM 1707 C CA . ASP B 1 89 ? -5.27 -17.359 -4.859 1 93.38 89 ASP B CA 1
ATOM 1708 C C . ASP B 1 89 ? -4.207 -18 -5.75 1 93.38 89 ASP B C 1
ATOM 1710 O O . ASP B 1 89 ? -3.129 -17.438 -5.945 1 93.38 89 ASP B O 1
ATOM 1714 N N . GLU B 1 90 ? -4.449 -19.219 -6.23 1 93.5 90 GLU B N 1
ATOM 1715 C CA . GLU B 1 90 ? -3.543 -20 -7.07 1 93.5 90 GLU B CA 1
ATOM 1716 C C . GLU B 1 90 ? -4.215 -20.406 -8.375 1 93.5 90 GLU B C 1
ATOM 1718 O O . GLU B 1 90 ? -4.199 -21.594 -8.742 1 93.5 90 GLU B O 1
ATOM 1723 N N . GLY B 1 91 ? -4.754 -19.438 -9.078 1 90.69 91 GLY B N 1
ATOM 1724 C CA . GLY B 1 91 ? -5.492 -19.75 -10.297 1 90.69 91 GLY B CA 1
ATOM 1725 C C . GLY B 1 91 ? -4.598 -19.922 -11.508 1 90.69 91 GLY B C 1
ATOM 1726 O O . GLY B 1 91 ? -3.375 -19.781 -11.406 1 90.69 91 GLY B O 1
ATOM 1727 N N . GLU B 1 92 ? -5.215 -20.328 -12.703 1 93.44 92 GLU B N 1
ATOM 1728 C CA . GLU B 1 92 ? -4.488 -20.578 -13.945 1 93.44 92 GLU B CA 1
ATOM 1729 C C . GLU B 1 92 ? -4.527 -19.359 -14.867 1 93.44 92 GLU B C 1
ATOM 1731 O O . GLU B 1 92 ? -4.016 -19.406 -15.984 1 93.44 92 GLU B O 1
ATOM 1736 N N . LYS B 1 93 ? -5.117 -18.359 -14.375 1 93.5 93 LYS B N 1
ATOM 1737 C CA . LYS B 1 93 ? -5.113 -17.094 -15.109 1 93.5 93 LYS B CA 1
ATOM 1738 C C . LYS B 1 93 ? -3.963 -16.203 -14.656 1 93.5 93 LYS B C 1
ATOM 1740 O O . LYS B 1 93 ? -3.131 -16.609 -13.844 1 93.5 93 LYS B O 1
ATOM 1745 N N . CYS B 1 94 ? -3.785 -15.055 -15.156 1 94 94 CYS B N 1
ATOM 1746 C CA . CYS B 1 94 ? -2.703 -14.133 -14.82 1 94 94 CYS B CA 1
ATOM 1747 C C . CYS B 1 94 ? -1.349 -14.82 -14.945 1 94 94 CYS B C 1
ATOM 1749 O O . CYS B 1 94 ? -1.057 -15.445 -15.961 1 94 94 CYS B O 1
ATOM 1751 N N . SER B 1 95 ? -0.493 -14.703 -13.906 1 94.19 95 SER B N 1
ATOM 1752 C CA . SER B 1 95 ? 0.837 -15.289 -14.031 1 94.19 95 SER B CA 1
ATOM 1753 C C . SER B 1 95 ? 0.773 -16.812 -14.039 1 94.19 95 SER B C 1
ATOM 1755 O O . SER B 1 95 ? 1.733 -17.469 -14.43 1 94.19 95 SER B O 1
ATOM 1757 N N . GLY B 1 96 ? -0.341 -17.344 -13.5 1 94.06 96 GLY B N 1
ATOM 1758 C CA . GLY B 1 96 ? -0.543 -18.781 -13.57 1 94.06 96 GLY B CA 1
ATOM 1759 C C . GLY B 1 96 ? -0.646 -19.297 -14.992 1 94.06 96 GLY B C 1
ATOM 1760 O O . GLY B 1 96 ? -0.473 -20.5 -15.234 1 94.06 96 GLY B O 1
ATOM 1761 N N . SER B 1 97 ? -0.933 -18.375 -15.938 1 92.44 97 SER B N 1
ATOM 1762 C CA . SER B 1 97 ? -1.074 -18.781 -17.328 1 92.44 97 SER B CA 1
ATOM 1763 C C . SER B 1 97 ? 0.278 -18.797 -18.031 1 92.44 97 SER B C 1
ATOM 1765 O O . SER B 1 97 ? 0.381 -19.266 -19.172 1 92.44 97 SER B O 1
ATOM 1767 N N . VAL B 1 98 ? 1.284 -18.297 -17.375 1 90.56 98 VAL B N 1
ATOM 1768 C CA . VAL B 1 98 ? 2.611 -18.219 -17.984 1 90.56 98 VAL B CA 1
ATOM 1769 C C . VAL B 1 98 ? 3.283 -19.594 -17.906 1 90.56 98 VAL B C 1
ATOM 1771 O O . VAL B 1 98 ? 3.443 -20.156 -16.828 1 90.56 98 VAL B O 1
ATOM 1774 N N . LYS B 1 99 ? 3.684 -20.172 -19.062 1 86.5 99 LYS B N 1
ATOM 1775 C CA . LYS B 1 99 ? 4.242 -21.516 -19.156 1 86.5 99 LYS B CA 1
ATOM 1776 C C . LYS B 1 99 ? 5.66 -21.562 -18.594 1 86.5 99 LYS B C 1
ATOM 1778 O O . LYS B 1 99 ? 6.035 -22.516 -17.922 1 86.5 99 LYS B O 1
ATOM 1783 N N . SER B 1 100 ? 6.461 -20.562 -18.922 1 88.75 100 SER B N 1
ATOM 1784 C CA . SER B 1 100 ? 7.828 -20.531 -18.406 1 88.75 100 SER B CA 1
ATOM 1785 C C . SER B 1 100 ? 8.164 -19.156 -17.828 1 88.75 100 SER B C 1
ATOM 1787 O O . SER B 1 100 ? 8.328 -18.188 -18.562 1 88.75 100 SER B O 1
ATOM 1789 N N . ALA B 1 101 ? 8.188 -19.156 -16.469 1 87.44 101 ALA B N 1
ATOM 1790 C CA . ALA B 1 101 ? 8.609 -17.938 -15.781 1 87.44 101 ALA B CA 1
ATOM 1791 C C . ALA B 1 101 ? 10.102 -17.984 -15.469 1 87.44 101 ALA B C 1
ATOM 1793 O O . ALA B 1 101 ? 10.516 -18.516 -14.438 1 87.44 101 ALA B O 1
ATOM 1794 N N . SER B 1 102 ? 10.922 -17.359 -16.406 1 88.94 102 SER B N 1
ATOM 1795 C CA . SER B 1 102 ? 12.359 -17.547 -16.266 1 88.94 102 SER B CA 1
ATOM 1796 C C . SER B 1 102 ? 13.102 -16.219 -16.438 1 88.94 102 SER B C 1
ATOM 1798 O O . SER B 1 102 ? 14.336 -16.203 -16.484 1 88.94 102 SER B O 1
ATOM 1800 N N . ASN B 1 103 ? 12.422 -15.172 -16.578 1 89.25 103 ASN B N 1
ATOM 1801 C CA . ASN B 1 103 ? 13.086 -13.898 -16.828 1 89.25 103 ASN B CA 1
ATOM 1802 C C . ASN B 1 103 ? 13.273 -13.094 -15.555 1 89.25 103 ASN B C 1
ATOM 1804 O O . ASN B 1 103 ? 12.383 -12.344 -15.148 1 89.25 103 ASN B O 1
ATOM 1808 N N . PHE B 1 104 ? 14.445 -13.188 -15.039 1 86.06 104 PHE B N 1
ATOM 1809 C CA . PHE B 1 104 ? 14.734 -12.523 -13.773 1 86.06 104 PHE B CA 1
ATOM 1810 C C . PHE B 1 104 ? 14.75 -11.008 -13.945 1 86.06 104 PHE B C 1
ATOM 1812 O O . PHE B 1 104 ? 14.484 -10.266 -13 1 86.06 104 PHE B O 1
ATOM 1819 N N . TYR B 1 105 ? 15.078 -10.547 -15.211 1 82.25 105 TYR B N 1
ATOM 1820 C CA . TYR B 1 105 ? 15.078 -9.109 -15.484 1 82.25 105 TYR B CA 1
ATOM 1821 C C . TYR B 1 105 ? 13.695 -8.508 -15.227 1 82.25 105 TYR B C 1
ATOM 1823 O O . TYR B 1 105 ? 13.586 -7.344 -14.844 1 82.25 105 TYR B O 1
ATOM 1831 N N . ASP B 1 106 ? 12.648 -9.297 -15.43 1 81.75 106 ASP B N 1
ATOM 1832 C CA . ASP B 1 106 ? 11.289 -8.844 -15.164 1 81.75 106 ASP B CA 1
ATOM 1833 C C . ASP B 1 106 ? 11.094 -8.539 -13.68 1 81.75 106 ASP B C 1
ATOM 1835 O O . ASP B 1 106 ? 10.227 -7.738 -13.32 1 81.75 106 ASP B O 1
ATOM 1839 N N . HIS B 1 107 ? 11.844 -9.18 -12.844 1 80.38 107 HIS B N 1
ATOM 1840 C CA . HIS B 1 107 ? 11.75 -8.953 -11.406 1 80.38 107 HIS B CA 1
ATOM 1841 C C . HIS B 1 107 ? 12.367 -7.613 -11.016 1 80.38 107 HIS B C 1
ATOM 1843 O O . HIS B 1 107 ? 11.953 -6.992 -10.031 1 80.38 107 HIS B O 1
ATOM 1849 N N . LEU B 1 108 ? 13.25 -7.141 -11.766 1 75.81 108 LEU B N 1
ATOM 1850 C CA . LEU B 1 108 ? 14.039 -5.969 -11.398 1 75.81 108 LEU B CA 1
ATOM 1851 C C . LEU B 1 108 ? 13.328 -4.684 -11.812 1 75.81 108 LEU B C 1
ATOM 1853 O O . LEU B 1 108 ? 13.719 -3.592 -11.398 1 75.81 108 LEU B O 1
ATOM 1857 N N . HIS B 1 109 ? 12.359 -4.73 -12.594 1 70.62 109 HIS B N 1
ATOM 1858 C CA . HIS B 1 109 ? 11.844 -3.506 -13.195 1 70.62 109 HIS B CA 1
ATOM 1859 C C . HIS B 1 109 ? 10.43 -3.207 -12.719 1 70.62 109 HIS B C 1
ATOM 1861 O O . HIS B 1 109 ? 9.609 -2.684 -13.477 1 70.62 109 HIS B O 1
ATOM 1867 N N . TYR B 1 110 ? 10.086 -3.615 -11.57 1 69.56 110 TYR B N 1
ATOM 1868 C CA . TYR B 1 110 ? 8.742 -3.25 -11.141 1 69.56 110 TYR B CA 1
ATOM 1869 C C . TYR B 1 110 ? 8.617 -1.74 -10.961 1 69.56 110 TYR B C 1
ATOM 1871 O O . TYR B 1 110 ? 7.602 -1.146 -11.336 1 69.56 110 TYR B O 1
ATOM 1879 N N . PHE B 1 111 ? 9.711 -1.021 -10.281 1 58.22 111 PHE B N 1
ATOM 1880 C CA . PHE B 1 111 ? 9.641 0.376 -9.875 1 58.22 111 PHE B CA 1
ATOM 1881 C C . PHE B 1 111 ? 10.141 1.294 -10.977 1 58.22 111 PHE B C 1
ATOM 1883 O O . PHE B 1 111 ? 9.898 2.502 -10.945 1 58.22 111 PHE B O 1
ATOM 1890 N N . ASP B 1 112 ? 11.164 0.826 -11.695 1 51.84 112 ASP B N 1
ATOM 1891 C CA . ASP B 1 112 ? 11.57 1.818 -12.68 1 51.84 112 ASP B CA 1
ATOM 1892 C C . ASP B 1 112 ? 10.352 2.533 -13.273 1 51.84 112 ASP B C 1
ATOM 1894 O O . ASP B 1 112 ? 10.461 3.666 -13.75 1 51.84 112 ASP B O 1
ATOM 1898 N N . LYS B 1 113 ? 9.469 1.851 -13.516 1 45.25 113 LYS B N 1
ATOM 1899 C CA . LYS B 1 113 ? 8.312 2.584 -14.031 1 45.25 113 LYS B CA 1
ATOM 1900 C C . LYS B 1 113 ? 7.461 3.135 -12.891 1 45.25 113 LYS B C 1
ATOM 1902 O O . LYS B 1 113 ? 7.48 2.6 -11.781 1 45.25 113 LYS B O 1
ATOM 1907 N N . ASP B 1 114 ? 7.266 4.441 -12.914 1 42.62 114 ASP B N 1
ATOM 1908 C CA . ASP B 1 114 ? 6.617 5.375 -12 1 42.62 114 ASP B CA 1
ATOM 1909 C C . ASP B 1 114 ? 5.531 4.676 -11.18 1 42.62 114 ASP B C 1
ATOM 1911 O O . ASP B 1 114 ? 4.391 4.547 -11.633 1 42.62 114 ASP B O 1
ATOM 1915 N N . ILE B 1 115 ? 5.902 3.773 -10.469 1 45.75 115 ILE B N 1
ATOM 1916 C CA . ILE B 1 115 ? 4.941 3.047 -9.641 1 45.75 115 ILE B CA 1
ATOM 1917 C C . ILE B 1 115 ? 3.887 4.012 -9.109 1 45.75 115 ILE B C 1
ATOM 1919 O O . ILE B 1 115 ? 2.709 3.662 -9.008 1 45.75 115 ILE B O 1
ATOM 1923 N N . LEU B 1 116 ? 4.535 5.125 -8.531 1 45.94 116 LEU B N 1
ATOM 1924 C CA . LEU B 1 116 ? 3.52 6.141 -8.266 1 45.94 116 LEU B CA 1
ATOM 1925 C C . LEU B 1 116 ? 2.744 6.473 -9.539 1 45.94 116 LEU B C 1
ATOM 1927 O O . LEU B 1 116 ? 1.583 6.883 -9.477 1 45.94 116 LEU B O 1
ATOM 1931 N N . GLY B 1 117 ? 3.6 6.48 -10.688 1 42.53 117 GLY B N 1
ATOM 1932 C CA . GLY B 1 117 ? 2.965 6.504 -12 1 42.53 117 GLY B CA 1
ATOM 1933 C C . GLY B 1 117 ? 2.018 5.34 -12.219 1 42.53 117 GLY B C 1
ATOM 1934 O O . GLY B 1 117 ? 1.208 5.359 -13.148 1 42.53 117 GLY B O 1
ATOM 1935 N N . LEU B 1 118 ? 2.428 4.18 -12.094 1 43.06 118 LEU B N 1
ATOM 1936 C CA . LEU B 1 118 ? 1.524 3.039 -12.164 1 43.06 118 LEU B CA 1
ATOM 1937 C C . LEU B 1 118 ? 0.173 3.375 -11.539 1 43.06 118 LEU B C 1
ATOM 1939 O O . LEU B 1 118 ? -0.87 2.959 -12.055 1 43.06 118 LEU B O 1
ATOM 1943 N N . G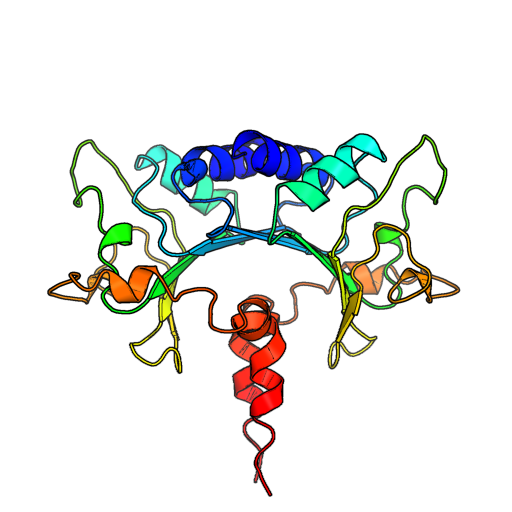LY B 1 119 ? 0.166 3.906 -10.492 1 38.59 119 GLY B N 1
ATOM 1944 C CA . GLY B 1 119 ? -1.05 4.52 -9.984 1 38.59 119 GLY B CA 1
ATOM 1945 C C . GLY B 1 119 ? -1.288 5.914 -10.523 1 38.59 119 GLY B C 1
ATOM 1946 O O . GLY B 1 119 ? -2.348 6.195 -11.094 1 38.59 119 GLY B O 1
ATOM 1947 N N . TYR B 1 120 ? -0.296 6.918 -10.258 1 35.38 120 TYR B N 1
ATOM 1948 C CA . TYR B 1 120 ? -0.404 8.359 -10.453 1 35.38 120 TYR B CA 1
ATOM 1949 C C . TYR B 1 120 ? 0.03 8.75 -11.859 1 35.38 120 TYR B C 1
ATOM 1951 O O . TYR B 1 120 ? -0.611 9.586 -12.508 1 35.38 120 TYR B O 1
ATOM 1959 N N . SER B 1 121 ? 1.122 8.5 -12.25 1 35.69 121 SER B N 1
ATOM 1960 C CA . SER B 1 121 ? 1.771 9.148 -13.391 1 35.69 121 SER B CA 1
ATOM 1961 C C . SER B 1 121 ? 1.149 8.703 -14.711 1 35.69 121 SER B C 1
ATOM 1963 O O . SER B 1 121 ? 1.115 9.469 -15.672 1 35.69 121 SER B O 1
ATOM 1965 N N . ASN B 1 122 ? 1.04 7.52 -14.891 1 33.78 122 ASN B N 1
ATOM 1966 C CA . ASN B 1 122 ? 0.736 7.207 -16.281 1 33.78 122 ASN B CA 1
ATOM 1967 C C . ASN B 1 122 ? -0.589 7.828 -16.719 1 33.78 122 ASN B C 1
ATOM 1969 O O . ASN B 1 122 ? -0.997 7.68 -17.875 1 33.78 122 ASN B O 1
ATOM 1973 N N . CYS B 1 123 ? -1.354 8.219 -15.914 1 34.22 123 CYS B N 1
ATOM 1974 C CA . CYS B 1 123 ? -2.473 8.953 -16.5 1 34.22 123 CYS B CA 1
ATOM 1975 C C . CYS B 1 123 ? -1.988 10.211 -17.219 1 34.22 123 CYS B C 1
ATOM 1977 O O . CYS B 1 123 ? -2.729 10.805 -18 1 34.22 123 CYS B O 1
ATOM 1979 N N . GLN B 1 124 ? -0.883 10.758 -16.859 1 31.73 124 GLN B N 1
ATOM 1980 C CA . GLN B 1 124 ? -0.487 11.953 -17.609 1 31.73 124 GLN B CA 1
ATOM 1981 C C . GLN B 1 124 ? -0.035 11.609 -19.016 1 31.73 124 GLN B C 1
ATOM 1983 O O . GLN B 1 124 ? -0.22 12.398 -19.953 1 31.73 124 GLN B O 1
ATOM 1988 N N . ASN B 1 125 ? 0.79 10.656 -19.156 1 30.48 125 ASN B N 1
ATOM 1989 C CA . ASN B 1 125 ? 1.264 10.578 -20.531 1 30.48 125 ASN B CA 1
ATOM 1990 C C . ASN B 1 125 ? 0.153 10.148 -21.484 1 30.48 125 ASN B C 1
ATOM 1992 O O . ASN B 1 125 ? 0.389 9.961 -22.688 1 30.48 125 ASN B O 1
ATOM 1996 N N . SER B 1 126 ? -0.879 9.688 -21 1 28.03 126 SER B N 1
ATOM 1997 C CA . SER B 1 126 ? -1.867 9.523 -22.062 1 28.03 126 SER B CA 1
ATOM 1998 C C . SER B 1 126 ? -2.492 10.859 -22.438 1 28.03 126 SER B C 1
ATOM 2000 O O . SER B 1 126 ? -3.652 10.914 -22.859 1 28.03 126 SER B O 1
ATOM 2002 N N . THR B 1 127 ? -1.911 11.938 -22.078 1 26.5 127 THR B N 1
ATOM 2003 C CA . THR B 1 127 ? -2.289 13.016 -22.984 1 26.5 127 THR B CA 1
ATOM 2004 C C . THR B 1 127 ? -1.87 12.703 -24.422 1 26.5 127 THR B C 1
ATOM 2006 O O . THR B 1 127 ? -0.791 12.148 -24.656 1 26.5 127 THR B O 1
ATOM 2009 N N . GLY B 1 128 ? -2.826 12.445 -25.312 1 23.56 128 GLY B N 1
ATOM 2010 C CA . GLY B 1 128 ? -2.75 12.484 -26.766 1 23.56 128 GLY B CA 1
ATOM 2011 C C . GLY B 1 128 ? -1.75 13.508 -27.281 1 23.56 128 GLY B C 1
ATOM 2012 O O . GLY B 1 128 ? -1.806 14.68 -26.906 1 23.56 128 GLY B O 1
ATOM 2013 N N . SER B 1 129 ? -0.611 13.227 -27.609 1 21.44 129 SER B N 1
ATOM 2014 C CA . SER B 1 129 ? -0.077 13.859 -28.812 1 21.44 129 SER B CA 1
ATOM 2015 C C . SER B 1 129 ? -1.131 13.938 -29.906 1 21.44 129 SER B C 1
ATOM 2017 O O . SER B 1 129 ? -1.562 12.914 -30.438 1 21.44 129 SER B O 1
ATOM 2019 N N . SER B 1 130 ? -2.193 14.789 -29.766 1 18.94 130 SER B N 1
ATOM 2020 C CA . SER B 1 130 ? -2.428 15.469 -31.047 1 18.94 130 SER B CA 1
ATOM 2021 C C . SER B 1 130 ? -1.312 16.453 -31.344 1 18.94 130 SER B C 1
ATOM 2023 O O . SER B 1 130 ? -0.757 17.078 -30.438 1 18.94 130 SER B O 1
#

Organism: Caenorhabditis japonica (NCBI:txid281687)

InterPro domains:
  IPR002921 Fungal lipase-type domain [PF01764] (1-62)
  IPR029058 Alpha/Beta hydrolase fold [G3DSA:3.40.50.1820] (1-117)
  IPR029058 Alpha/Beta hydrolase fold [SSF53474] (1-115)

Nearest PDB structures (foldseek):
  1tgl-assembly1_A  TM=8.334E-01  e=9.212E-07  Rhizomucor miehei
  3tgl-assembly1_A  TM=8.295E-01  e=9.212E-07  Rhizomucor miehei
  6a0w-assembly1_A  TM=8.065E-01  e=8.093E-07  Rhizopus microsporus var. chinensis
  1lgy-assembly3_C  TM=8.358E-01  e=4.082E-06  Rhizopus niveus
  3g7n-assembly1_A  TM=7.965E-01  e=8.474E-03  Penicillium expansum

Foldseek 3Di:
DVVVVVVVCVVCVVDQLVRDAAEEELDAQDDAPVVLVVCQVRRPHYEYEYEALACSNCPPPPPPVRGWFHDWYWAAYNVSPDTDIRGDTQDCPGCVVPPHRDDNVRRVCPPVPPVCCVVPVVVPVPPDPD/DVVVVVVVCVVCVVDQLVRDAAEEELDAQDDAPVVLVVCQVRRPHYEYEYEALACSNCPPPPPPVRGWFHDWYWAAYNVSPDTDIRGDTQDCPGNVVPPHRDDNVRRVCPVVPPVVCVVPVPVVVPPDPD

pLDDT: mean 77.04, std 19.47, range [18.73, 94.25]

Sequence (260 aa):
MASLAASYIVHTSLVSTDDLLLVTFGQPRTGNTTYAQSVDQNVSNAYRVVHSHDPIPHLPGKGHHGYWHHKSEVFYNENMGGWVICEEDEGEKCSGSVKSASNFYDHLHYFDKDILGLGYSNCQNSTGSSMASLAASYIVHTSLVSTDDLLLVTFGQPRTGNTTYAQSVDQNVSNAYRVVHSHDPIPHLPGKGHHGYWHHKSEVFYNENMGGWVICEEDEGEKCSGSVKSASNFYDHLHYFDKDILGLGYSNCQNSTGSS

Radius of gyration: 18.52 Å; Cα contacts (8 Å, |Δi|>4): 526; chains: 2; bounding box: 33×54×54 Å